Protein AF-0000000072902485 (afdb_homodimer)

Foldseek 3Di:
DPPPPPPPPPPPPPPPPPPVPVAAEPFDKWKKDFPDCVLVPKIKMKTWHWDDDDPPDDIFIKIKMKIPSDDQLPVVPQFHAKWKWKDDPPPDIDIDGWDFDPDDPGTITMDMDGHHDDFQAFMKIFIWTAHPVVRDTHDTGIIDTDHHYDHPDD/DPPPPPPPPPPPPPPPPPPVPVAAEPFDKWKKDFPDCVLVPKIKMKTWHWDDDDPPDDIAIKIKMKIPSDDQLPVVPQFHAKWKWKDDPPPDIDIDGWDFDPDDPGTITMDMDGHHDDFDAFMKIFIWTAHPVVRDTHDTGIIDTDHGYDHPDD

Sequence (308 aa):
MKKFILVIFLSIIVIAYPTETNASKMPCSLILEPVDKNFKNAKGVGLIYKVQLNPPSFARTNISILAVHLPNPSSFGNYDGYEGFSSIPNEISWRFKLYPTAEEDSPTWA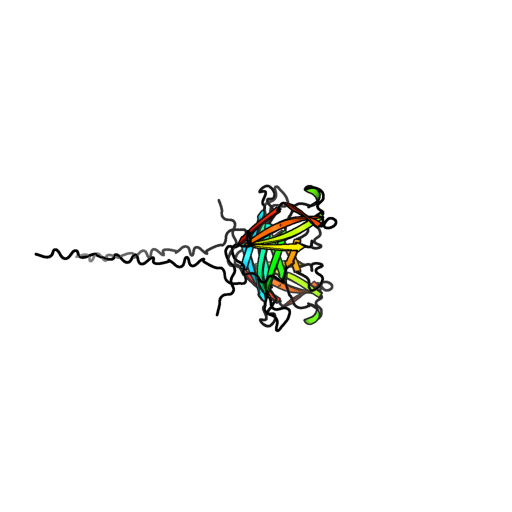GRFDLITAEMRNVNVEVRLSNSKTQKLGPAILRGNLKSCEEREEMKKFILVIFLSIIVIAYPTETNASKMPCSLILEPVDKNFKNAKGVGLIYKVQLNPPSFARTNISILAVHLPNPSSFGNYDGYEGFSSIPNEISWRFKLYPTAEEDSPTWAGRFDLITAEMRNVNVEVRLSNSKTQKLGPAILRGNLKSCEEREE

pLDDT: mean 88.51, std 17.85, range [39.88, 99.0]

Solvent-accessible surface area (backbone atoms only — not comparable to full-atom values): 17446 Å² total; per-residue (Å²): 133,85,80,77,80,81,79,79,80,79,78,79,77,77,75,74,68,74,73,69,69,83,59,40,50,53,65,36,74,46,68,21,41,40,71,48,75,84,44,70,55,27,38,32,36,37,39,37,34,72,34,70,86,54,81,92,52,77,65,20,32,28,42,34,41,37,37,34,59,62,76,64,39,53,83,79,50,90,25,75,34,42,24,40,38,35,31,30,82,97,73,53,72,50,76,35,63,34,34,68,34,84,51,85,88,60,42,42,33,32,31,58,48,62,75,40,80,73,80,49,48,48,29,38,39,31,36,19,34,18,15,81,87,78,64,46,75,50,65,64,49,26,37,32,75,40,68,35,43,38,76,70,81,127,133,83,80,78,78,81,79,79,80,81,76,78,76,75,76,74,67,74,73,69,69,83,57,42,50,55,63,36,72,47,67,22,41,39,70,49,76,86,44,70,55,25,38,32,37,37,38,36,34,72,34,70,87,56,81,90,51,77,65,19,33,28,42,35,41,36,36,35,60,63,77,65,39,53,82,79,46,89,25,74,34,42,24,40,38,36,31,31,81,98,75,50,72,48,72,36,63,35,35,70,33,83,52,86,88,62,41,40,33,31,30,57,50,60,75,41,78,72,80,50,47,47,29,37,40,30,36,20,34,17,15,81,87,78,65,45,74,51,64,66,50,26,37,32,75,40,68,34,42,37,78,68,80,128

Structure (mmCIF, N/CA/C/O backbone):
data_AF-0000000072902485-model_v1
#
loop_
_entity.id
_entity.type
_entity.pdbx_description
1 polymer 'Uncharacterized protein'
#
loop_
_atom_site.group_PDB
_atom_site.id
_atom_site.type_symbol
_atom_site.label_atom_id
_atom_site.label_alt_id
_atom_site.label_comp_id
_atom_site.label_asym_id
_atom_site.label_entity_id
_atom_site.label_seq_id
_atom_site.pdbx_PDB_ins_code
_atom_site.Cartn_x
_atom_site.Cartn_y
_atom_site.Cartn_z
_atom_site.occupancy
_atom_site.B_iso_or_equiv
_atom_site.auth_seq_id
_atom_site.auth_comp_id
_atom_site.auth_asym_id
_atom_site.auth_atom_id
_atom_site.pdbx_PDB_model_num
ATOM 1 N N . MET A 1 1 ? -81.438 -6.965 12.609 1 41.31 1 MET A N 1
ATOM 2 C CA . MET A 1 1 ? -80.25 -6.156 12.906 1 41.31 1 MET A CA 1
ATOM 3 C C . MET A 1 1 ? -78.938 -6.871 12.469 1 41.31 1 MET A C 1
ATOM 5 O O . MET A 1 1 ? -78.625 -7.938 12.992 1 41.31 1 MET A O 1
ATOM 9 N N . LYS A 1 2 ? -78.625 -6.828 11.125 1 47.09 2 LYS A N 1
ATOM 10 C CA . LYS A 1 2 ? -77.375 -7.398 10.539 1 47.09 2 LYS A CA 1
ATOM 11 C C . LYS A 1 2 ? -76.125 -6.773 11.148 1 47.09 2 LYS A C 1
ATOM 13 O O . LYS A 1 2 ? -76 -5.547 11.156 1 47.09 2 LYS A O 1
ATOM 18 N N . LYS A 1 3 ? -75.438 -7.383 12.125 1 50.28 3 LYS A N 1
ATOM 19 C CA . LYS A 1 3 ? -74.188 -6.973 12.688 1 50.28 3 LYS A CA 1
ATOM 20 C C . LYS A 1 3 ? -73.125 -6.871 11.594 1 50.28 3 LYS A C 1
ATOM 22 O O . LYS A 1 3 ? -72.812 -7.84 10.875 1 50.28 3 LYS A O 1
ATOM 27 N N . PHE A 1 4 ? -72.938 -5.711 10.961 1 54.22 4 PHE A N 1
ATOM 28 C CA . PHE A 1 4 ? -71.812 -5.48 10.039 1 54.22 4 PHE A CA 1
ATOM 29 C C . PHE A 1 4 ? -70.5 -5.676 10.727 1 54.22 4 PHE A C 1
ATOM 31 O O . PHE A 1 4 ? -70.188 -5.016 11.727 1 54.22 4 PHE A O 1
ATOM 38 N N . ILE A 1 5 ? -69.875 -6.84 10.648 1 57.94 5 ILE A N 1
ATOM 39 C CA . ILE A 1 5 ? -68.562 -7.074 11.133 1 57.94 5 ILE A CA 1
ATOM 40 C C . ILE A 1 5 ? -67.562 -6.277 10.297 1 57.94 5 ILE A C 1
ATOM 42 O O . ILE A 1 5 ? -67.438 -6.469 9.086 1 57.94 5 ILE A O 1
ATOM 46 N N . LEU A 1 6 ? -67.188 -5.055 10.734 1 56.75 6 LEU A N 1
ATOM 47 C CA . LEU A 1 6 ? -66.062 -4.25 10.156 1 56.75 6 LEU A CA 1
ATOM 48 C C . LEU A 1 6 ? -64.75 -4.957 10.289 1 56.75 6 LEU A C 1
ATOM 50 O O . LEU A 1 6 ? -64.25 -5.195 11.398 1 56.75 6 LEU A O 1
ATOM 54 N N . VAL A 1 7 ? -64.312 -5.691 9.297 1 53.28 7 VAL A N 1
ATOM 55 C CA . VAL A 1 7 ? -62.938 -6.289 9.242 1 53.28 7 VAL A CA 1
ATOM 56 C C . VAL A 1 7 ? -61.906 -5.211 8.938 1 53.28 7 VAL A C 1
ATOM 58 O O . VAL A 1 7 ? -61.938 -4.578 7.883 1 53.28 7 VAL A O 1
ATOM 61 N N . ILE A 1 8 ? -61.281 -4.617 9.93 1 53.62 8 ILE A N 1
ATOM 62 C CA . ILE A 1 8 ? -60.188 -3.676 9.789 1 53.62 8 ILE A CA 1
ATOM 63 C C . ILE A 1 8 ? -58.969 -4.395 9.219 1 53.62 8 ILE A C 1
ATOM 65 O O . ILE A 1 8 ? -58.438 -5.332 9.828 1 53.62 8 ILE A O 1
ATOM 69 N N . PHE A 1 9 ? -58.719 -4.375 7.922 1 53.44 9 PHE A N 1
ATOM 70 C CA . PHE A 1 9 ? -57.5 -4.832 7.27 1 53.44 9 PHE A CA 1
ATOM 71 C C . PHE A 1 9 ? -56.312 -3.961 7.664 1 53.44 9 PHE A C 1
ATOM 73 O O . PHE A 1 9 ? -56.25 -2.795 7.273 1 53.44 9 PHE A O 1
ATOM 80 N N . LEU A 1 10 ? -55.625 -4.227 8.781 1 52.41 10 LEU A N 1
ATOM 81 C CA . LEU A 1 10 ? -54.375 -3.566 9.156 1 52.41 10 LEU A CA 1
ATOM 82 C C . LEU A 1 10 ? -53.281 -3.844 8.133 1 52.41 10 LEU A C 1
ATOM 84 O O . LEU A 1 10 ? -52.812 -4.984 7.992 1 52.41 10 LEU A O 1
ATOM 88 N N . SER A 1 11 ? -53.125 -3.029 7.09 1 51.84 11 SER A N 1
ATOM 89 C CA . SER A 1 11 ? -51.969 -3.104 6.164 1 51.84 11 SER A CA 1
ATOM 90 C C . SER A 1 11 ? -50.656 -2.799 6.871 1 51.84 11 SER A C 1
ATOM 92 O O . SER A 1 11 ? -50.5 -1.711 7.422 1 51.84 11 SER A O 1
ATOM 94 N N . ILE A 1 12 ? -49.906 -3.748 7.363 1 49.56 12 ILE A N 1
ATOM 95 C CA . ILE A 1 12 ? -48.562 -3.604 7.914 1 49.56 12 ILE A CA 1
ATOM 96 C C . ILE A 1 12 ? -47.625 -3.018 6.855 1 49.56 12 ILE A C 1
ATOM 98 O O . ILE A 1 12 ? -47.375 -3.65 5.828 1 49.56 12 ILE A O 1
ATOM 102 N N . ILE A 1 13 ? -47.531 -1.678 6.668 1 50.41 13 ILE A N 1
ATOM 103 C CA . ILE A 1 13 ? -46.5 -1.068 5.844 1 50.41 13 ILE A CA 1
ATOM 104 C C . ILE A 1 13 ? -45.125 -1.44 6.383 1 50.41 13 ILE A C 1
ATOM 106 O O . ILE A 1 13 ? -44.75 -1.051 7.496 1 50.41 13 ILE A O 1
ATOM 110 N N . VAL A 1 14 ? -44.531 -2.537 5.977 1 49.94 14 VAL A N 1
ATOM 111 C CA . VAL A 1 14 ? -43.125 -2.822 6.254 1 49.94 14 VAL A CA 1
ATOM 112 C C . VAL A 1 14 ? -42.25 -1.726 5.652 1 49.94 14 VAL A C 1
ATOM 114 O O . VAL A 1 14 ? -42.219 -1.546 4.434 1 49.94 14 VAL A O 1
ATOM 117 N N . ILE A 1 15 ? -42.094 -0.605 6.309 1 42.81 15 ILE A N 1
ATOM 118 C CA . ILE A 1 15 ? -41.062 0.34 5.895 1 42.81 15 ILE A CA 1
ATOM 119 C C . ILE A 1 15 ? -39.688 -0.369 5.82 1 42.81 15 ILE A C 1
ATOM 121 O O . ILE A 1 15 ? -39.156 -0.778 6.848 1 42.81 15 ILE A O 1
ATOM 125 N N . ALA A 1 16 ? -39.438 -1.116 4.758 1 43.47 16 ALA A N 1
ATOM 126 C CA . ALA A 1 16 ? -38.062 -1.552 4.531 1 43.47 16 ALA A CA 1
ATOM 127 C C . ALA A 1 16 ? -37.094 -0.389 4.688 1 43.47 16 ALA A C 1
ATOM 129 O O . ALA A 1 16 ? -37.188 0.615 3.979 1 43.47 16 ALA A O 1
ATOM 130 N N . TYR A 1 17 ? -36.594 -0.047 5.867 1 39.88 17 TYR A N 1
ATOM 131 C CA . TYR A 1 17 ? -35.469 0.861 5.973 1 39.88 17 TYR A CA 1
ATOM 132 C C . TYR A 1 17 ? -34.344 0.445 5.027 1 39.88 17 TYR A C 1
ATOM 134 O O . TYR A 1 17 ? -33.938 -0.717 5.016 1 39.88 17 TYR A O 1
ATOM 142 N N . PRO A 1 18 ? -34.281 1.071 3.881 1 41.44 18 PRO A N 1
ATOM 143 C CA . PRO A 1 18 ? -33.031 0.727 3.182 1 41.44 18 PRO A CA 1
ATOM 144 C C . PRO A 1 18 ? -31.828 0.656 4.117 1 41.44 18 PRO A C 1
ATOM 146 O O . PRO A 1 18 ? -31.609 1.568 4.918 1 41.44 18 PRO A O 1
ATOM 149 N N . THR A 1 19 ? -31.594 -0.417 4.738 1 42 19 THR A N 1
ATOM 150 C CA . THR A 1 19 ? -30.266 -0.461 5.328 1 42 19 THR A CA 1
ATOM 151 C C . THR A 1 19 ? -29.234 0.176 4.391 1 42 19 THR A C 1
ATOM 153 O O . THR A 1 19 ? -28.938 -0.368 3.328 1 42 19 THR A O 1
ATOM 156 N N . GLU A 1 20 ? -29.344 1.419 4.121 1 42.84 20 GLU A N 1
ATOM 157 C CA . GLU A 1 20 ? -28.234 2.066 3.418 1 42.84 20 GLU A CA 1
ATOM 158 C C . GLU A 1 20 ? -26.891 1.461 3.82 1 42.84 20 GLU A C 1
ATOM 160 O O . GLU A 1 20 ? -26.484 1.565 4.977 1 42.84 20 GLU A O 1
ATOM 165 N N . THR A 1 21 ? -26.672 0.281 3.5 1 47.91 21 THR A N 1
ATOM 166 C CA . THR A 1 21 ? -25.312 -0.225 3.684 1 47.91 21 THR A CA 1
ATOM 167 C C . THR A 1 21 ? -24.297 0.841 3.32 1 47.91 21 THR A C 1
ATOM 169 O O . THR A 1 21 ? -24.406 1.488 2.275 1 47.91 21 THR A O 1
ATOM 172 N N . ASN A 1 22 ? -23.891 1.675 4.215 1 52.75 22 ASN A N 1
ATOM 173 C CA . ASN A 1 22 ? -22.875 2.701 4.07 1 52.75 22 ASN A CA 1
ATOM 174 C C . ASN A 1 22 ? -21.719 2.229 3.176 1 52.75 22 ASN A C 1
ATOM 176 O O . ASN A 1 22 ? -20.75 1.654 3.66 1 52.75 22 ASN A O 1
ATOM 180 N N . ALA A 1 23 ? -22 1.907 1.908 1 63.88 23 ALA A N 1
ATOM 181 C CA . ALA A 1 23 ? -21.016 1.531 0.903 1 63.88 23 ALA A CA 1
ATOM 182 C C . ALA A 1 23 ? -19.984 2.635 0.715 1 63.88 23 ALA A C 1
ATOM 184 O O . ALA A 1 23 ? -20.328 3.814 0.637 1 63.88 23 ALA A O 1
ATOM 185 N N . SER A 1 24 ? -18.641 2.246 0.895 1 75.44 24 SER A N 1
ATOM 186 C CA . SER A 1 24 ? -17.578 3.184 0.577 1 75.44 24 SER A CA 1
ATOM 187 C C . SER A 1 24 ? -17.391 3.328 -0.93 1 75.44 24 SER A C 1
ATOM 189 O O . SER A 1 24 ? -17.547 2.355 -1.674 1 75.44 24 SER A O 1
ATOM 191 N N . LYS A 1 25 ? -17.234 4.516 -1.433 1 87.69 25 LYS A N 1
ATOM 192 C CA . LYS A 1 25 ? -17.031 4.801 -2.85 1 87.69 25 LYS A CA 1
ATOM 193 C C . LYS A 1 25 ? -15.594 4.5 -3.266 1 87.69 25 LYS A C 1
ATOM 195 O O . LYS A 1 25 ? -14.648 4.809 -2.533 1 87.69 25 LYS A O 1
ATOM 200 N N . MET A 1 26 ? -15.445 3.979 -4.434 1 93.69 26 MET A N 1
ATOM 201 C CA . MET A 1 26 ? -14.125 3.709 -4.984 1 93.69 26 MET A CA 1
ATOM 202 C C . MET A 1 26 ? -13.383 5.008 -5.281 1 93.69 26 MET A C 1
ATOM 204 O O . MET A 1 26 ? -13.984 5.984 -5.727 1 93.69 26 MET A O 1
ATOM 208 N N . PRO A 1 27 ? -12.148 5.047 -5.137 1 97 27 PRO A N 1
ATOM 209 C CA . PRO A 1 27 ? -11.281 3.988 -4.598 1 97 27 PRO A CA 1
ATOM 210 C C . PRO A 1 27 ? -11.469 3.779 -3.098 1 97 27 PRO A C 1
ATOM 212 O O . PRO A 1 27 ? -11.875 4.703 -2.389 1 97 27 PRO A O 1
ATOM 215 N N . CYS A 1 28 ? -11.18 2.582 -2.654 1 97.75 28 CYS A N 1
ATOM 216 C CA . CYS A 1 28 ? -11.234 2.23 -1.24 1 97.75 28 CYS A CA 1
ATOM 217 C C . CYS A 1 28 ? -9.867 1.768 -0.741 1 97.75 28 CYS A C 1
ATOM 219 O O . CYS A 1 28 ? -9.078 1.209 -1.506 1 97.75 28 CYS A O 1
ATOM 221 N N . SER A 1 29 ? -9.617 2.041 0.466 1 97.94 29 SER A N 1
ATOM 222 C CA . SER A 1 29 ? -8.461 1.463 1.141 1 97.94 29 SER A CA 1
ATOM 223 C C . SER A 1 29 ? -8.867 0.769 2.436 1 97.94 29 SER A C 1
ATOM 225 O O . SER A 1 29 ? -9.906 1.08 3.014 1 97.94 29 SER A O 1
ATOM 227 N N . LEU A 1 30 ? -8.117 -0.182 2.826 1 97.75 30 LEU A N 1
ATOM 228 C CA . LEU A 1 30 ? -8.359 -0.876 4.086 1 97.75 30 LEU A CA 1
ATOM 229 C C . LEU A 1 30 ? -7.043 -1.292 4.738 1 97.75 30 LEU A C 1
ATOM 231 O O . LEU A 1 30 ? -6.105 -1.699 4.051 1 97.75 30 LEU A O 1
ATOM 235 N N . ILE A 1 31 ? -6.957 -1.142 6.023 1 98.56 31 ILE A N 1
ATOM 236 C CA . ILE A 1 31 ? -5.773 -1.537 6.781 1 98.56 31 ILE A CA 1
ATOM 237 C C . ILE A 1 31 ? -5.848 -3.025 7.117 1 98.56 31 ILE A C 1
ATOM 239 O O . ILE A 1 31 ? -6.91 -3.529 7.496 1 98.56 31 ILE A O 1
ATOM 243 N N . LEU A 1 32 ? -4.77 -3.719 6.941 1 98.88 32 LEU A N 1
ATOM 244 C CA . LEU A 1 32 ? -4.645 -5.129 7.293 1 98.88 32 LEU A CA 1
ATOM 245 C C . LEU A 1 32 ? -3.867 -5.301 8.594 1 98.88 32 LEU A C 1
ATOM 247 O O . LEU A 1 32 ? -2.748 -4.797 8.719 1 98.88 32 LEU A O 1
ATOM 251 N N . GLU A 1 33 ? -4.457 -6.047 9.5 1 98.69 33 GLU A N 1
ATOM 252 C CA . GLU A 1 33 ? -3.873 -6.246 10.82 1 98.69 33 GLU A CA 1
ATOM 253 C C . GLU A 1 33 ? -3.318 -7.66 10.969 1 98.69 33 GLU A C 1
ATOM 255 O O . GLU A 1 33 ? -3.824 -8.602 10.352 1 98.69 33 GLU A O 1
ATOM 260 N N . PRO A 1 34 ? -2.303 -7.793 11.812 1 98.81 34 PRO A N 1
ATOM 261 C CA . PRO A 1 34 ? -1.771 -9.141 12.016 1 98.81 34 PRO A CA 1
ATOM 262 C C . PRO A 1 34 ? -2.762 -10.062 12.727 1 98.81 34 PRO A C 1
ATOM 264 O O . PRO A 1 34 ? -3.498 -9.625 13.609 1 98.81 34 PRO A O 1
ATOM 267 N N . VAL A 1 35 ? -2.758 -11.305 12.289 1 98.38 35 VAL A N 1
ATOM 268 C CA . VAL A 1 35 ? -3.625 -12.305 12.906 1 98.38 35 VAL A CA 1
ATOM 269 C C . VAL A 1 35 ? -3.109 -12.648 14.305 1 98.38 35 VAL A C 1
ATOM 271 O O . VAL A 1 35 ? -3.889 -12.992 15.195 1 98.38 35 VAL A O 1
ATOM 274 N N . ASP A 1 36 ? -1.832 -12.625 14.445 1 97.62 36 ASP A N 1
ATOM 275 C CA . ASP A 1 36 ? -1.148 -12.828 15.719 1 97.62 36 ASP A CA 1
ATOM 276 C C . ASP A 1 36 ? -0.646 -11.5 16.281 1 97.62 36 ASP A C 1
ATOM 278 O O . ASP A 1 36 ? 0.221 -10.852 15.688 1 97.62 36 ASP A O 1
ATOM 282 N N . LYS A 1 37 ? -1.057 -11.156 17.406 1 94.69 37 LYS A N 1
ATOM 283 C CA . LYS A 1 37 ? -0.744 -9.875 18.016 1 94.69 37 LYS A CA 1
ATOM 284 C C . LYS A 1 37 ? 0.734 -9.789 18.391 1 94.69 37 LYS A C 1
ATOM 286 O O . LYS A 1 37 ? 1.251 -8.695 18.656 1 94.69 37 LYS A O 1
ATOM 291 N N . ASN A 1 38 ? 1.37 -10.93 18.406 1 95.31 38 ASN A N 1
ATOM 292 C CA . ASN A 1 38 ? 2.797 -10.93 18.703 1 95.31 38 ASN A CA 1
ATOM 293 C C . ASN A 1 38 ? 3.615 -10.344 17.562 1 95.31 38 ASN A C 1
ATOM 295 O O . ASN A 1 38 ? 4.789 -10.008 17.734 1 95.31 38 ASN A O 1
ATOM 299 N N . PHE A 1 39 ? 2.977 -10.273 16.406 1 96.44 39 PHE A N 1
ATOM 300 C CA . PHE A 1 39 ? 3.611 -9.594 15.289 1 96.44 39 PHE A CA 1
ATOM 301 C C . PHE A 1 39 ? 3.322 -8.094 15.328 1 96.44 39 PHE A C 1
ATOM 303 O O . PHE A 1 39 ? 2.631 -7.566 14.461 1 96.44 39 PHE A O 1
ATOM 310 N N . LYS A 1 40 ? 3.889 -7.383 16.219 1 94.31 40 LYS A N 1
ATOM 311 C CA . LYS A 1 40 ? 3.492 -6.039 16.641 1 94.31 40 LYS A CA 1
ATOM 312 C C . LYS A 1 40 ? 3.707 -5.031 15.508 1 94.31 40 LYS A C 1
ATOM 314 O O . LYS A 1 40 ? 2.924 -4.094 15.352 1 94.31 40 LYS A O 1
ATOM 319 N N . ASN A 1 41 ? 4.781 -5.27 14.727 1 97.06 41 ASN A N 1
ATOM 320 C CA . ASN A 1 41 ? 5.129 -4.27 13.719 1 97.06 41 ASN A CA 1
ATOM 321 C C . ASN A 1 41 ? 4.512 -4.602 12.367 1 97.06 41 ASN A C 1
ATOM 323 O O . ASN A 1 41 ? 4.512 -3.766 11.461 1 97.06 41 ASN A O 1
ATOM 327 N N . ALA A 1 42 ? 3.986 -5.809 12.258 1 98.56 42 ALA A N 1
ATOM 328 C CA . ALA A 1 42 ? 3.441 -6.23 10.969 1 98.56 42 ALA A CA 1
ATOM 329 C C . ALA A 1 42 ? 2.143 -5.496 10.656 1 98.56 42 ALA A C 1
ATOM 331 O O . ALA A 1 42 ? 1.235 -5.441 11.492 1 98.56 42 ALA A O 1
ATOM 332 N N . LYS A 1 43 ? 2.043 -4.93 9.531 1 98.81 43 LYS A N 1
ATOM 333 C CA . LYS A 1 43 ? 0.84 -4.242 9.078 1 98.81 43 LYS A CA 1
ATOM 334 C C . LYS A 1 43 ? 0.733 -4.27 7.555 1 98.81 43 LYS A C 1
ATOM 336 O O . LYS A 1 43 ? 1.721 -4.523 6.859 1 98.81 43 LYS A O 1
ATOM 341 N N . GLY A 1 44 ? -0.418 -4.074 7.055 1 98.94 44 GLY A N 1
ATOM 342 C CA . GLY A 1 44 ? -0.619 -3.93 5.621 1 98.94 44 GLY A CA 1
ATOM 343 C C . GLY A 1 44 ? -1.754 -2.986 5.27 1 98.94 44 GLY A C 1
ATOM 344 O O . GLY A 1 44 ? -2.418 -2.447 6.16 1 98.94 44 GLY A O 1
ATOM 345 N N . VAL A 1 45 ? -1.864 -2.74 4.031 1 98.94 45 VAL A N 1
ATOM 346 C CA . VAL A 1 45 ? -2.951 -1.923 3.502 1 98.94 45 VAL A CA 1
ATOM 347 C C . VAL A 1 45 ? -3.346 -2.424 2.113 1 98.94 45 VAL A C 1
ATOM 349 O O . VAL A 1 45 ? -2.5 -2.906 1.357 1 98.94 45 VAL A O 1
ATOM 352 N N . GLY A 1 46 ? -4.57 -2.381 1.879 1 98.75 46 GLY A N 1
ATOM 353 C CA . GLY A 1 46 ? -5.109 -2.701 0.567 1 98.75 46 GLY A CA 1
ATOM 354 C C . GLY A 1 46 ? -5.699 -1.498 -0.145 1 98.75 46 GLY A C 1
ATOM 355 O O . GLY A 1 46 ? -6.223 -0.585 0.497 1 98.75 46 GLY A O 1
ATOM 356 N N . LEU A 1 47 ? -5.648 -1.5 -1.438 1 98.81 47 LEU A N 1
ATOM 357 C CA . LEU A 1 47 ? -6.258 -0.518 -2.33 1 98.81 47 LEU A CA 1
ATOM 358 C C . LEU A 1 47 ? -7.172 -1.195 -3.342 1 98.81 47 LEU A C 1
ATOM 360 O O . LEU A 1 47 ? -6.785 -2.178 -3.979 1 98.81 47 LEU A O 1
ATOM 364 N N . ILE A 1 48 ? -8.367 -0.723 -3.418 1 98.44 48 ILE A N 1
ATOM 365 C CA . ILE A 1 48 ? -9.344 -1.297 -4.336 1 98.44 48 ILE A CA 1
ATOM 366 C C . ILE A 1 48 ? -9.969 -0.192 -5.188 1 98.44 48 ILE A C 1
ATOM 368 O O . ILE A 1 48 ? -10.492 0.788 -4.656 1 98.44 48 ILE A O 1
ATOM 372 N N . TYR A 1 49 ? -9.914 -0.386 -6.496 1 97.56 49 TYR A N 1
ATOM 373 C CA . TYR A 1 49 ? -10.531 0.595 -7.387 1 97.56 49 TYR A CA 1
ATOM 374 C C . TYR A 1 49 ? -10.664 0.041 -8.797 1 97.56 49 TYR A C 1
ATOM 376 O O . TYR A 1 49 ? -10.148 -1.036 -9.102 1 97.56 49 TYR A O 1
ATOM 384 N N . LYS A 1 50 ? -11.359 0.784 -9.633 1 96.38 50 LYS A N 1
ATOM 385 C CA . LYS A 1 50 ? -11.57 0.357 -11.008 1 96.38 50 LYS A CA 1
ATOM 386 C C . LYS A 1 50 ? -10.398 0.759 -11.898 1 96.38 50 LYS A C 1
ATOM 388 O O . LYS A 1 50 ? -9.867 1.862 -11.773 1 96.38 50 LYS A O 1
ATOM 393 N N . VAL A 1 51 ? -10.055 -0.133 -12.82 1 96.5 51 VAL A N 1
ATOM 394 C CA . VAL A 1 51 ? -9 0.149 -13.789 1 96.5 51 VAL A CA 1
ATOM 395 C C . VAL A 1 51 ? -9.477 -0.23 -15.195 1 96.5 51 VAL A C 1
ATOM 397 O O . VAL A 1 51 ? -10.148 -1.246 -15.375 1 96.5 51 VAL A O 1
ATOM 400 N N . GLN A 1 52 ? -9.18 0.635 -16.125 1 94.69 52 GLN A N 1
ATOM 401 C CA . GLN A 1 52 ? -9.422 0.356 -17.531 1 94.69 52 GLN A CA 1
ATOM 402 C C . GLN A 1 52 ? -8.109 0.098 -18.266 1 94.69 52 GLN A C 1
ATOM 404 O O . GLN A 1 52 ? -7.445 1.037 -18.719 1 94.69 52 GLN A O 1
ATOM 409 N N . LEU A 1 53 ? -7.812 -1.155 -18.547 1 89.38 53 LEU A N 1
ATOM 410 C CA . LEU A 1 53 ? -6.5 -1.481 -19.109 1 89.38 53 LEU A CA 1
ATOM 411 C C . LEU A 1 53 ? -6.609 -1.859 -20.578 1 89.38 53 LEU A C 1
ATOM 413 O O . LEU A 1 53 ? -5.645 -1.704 -21.328 1 89.38 53 LEU A O 1
ATOM 417 N N . ASN A 1 54 ? -7.797 -2.373 -20.953 1 86.69 54 ASN A N 1
ATOM 418 C CA . ASN A 1 54 ? -7.969 -2.824 -22.328 1 86.69 54 ASN A CA 1
ATOM 419 C C . ASN A 1 54 ? -9.219 -2.227 -22.969 1 86.69 54 ASN A C 1
ATOM 421 O O . ASN A 1 54 ? -10.172 -2.945 -23.266 1 86.69 54 ASN A O 1
ATOM 425 N N . PRO A 1 55 ? -9.148 -1.021 -23.375 1 83.56 55 PRO A N 1
ATOM 426 C CA . PRO A 1 55 ? -10.312 -0.487 -24.078 1 83.56 55 PRO A CA 1
ATOM 427 C C . PRO A 1 55 ? -10.5 -1.109 -25.469 1 83.56 55 PRO A C 1
ATOM 429 O O . PRO A 1 55 ? -9.516 -1.429 -26.141 1 83.56 55 PRO A O 1
ATOM 432 N N . PRO A 1 56 ? -11.844 -1.248 -25.797 1 87.06 56 PRO A N 1
ATOM 433 C CA . PRO A 1 56 ? -13.078 -0.728 -25.203 1 87.06 56 PRO A CA 1
ATOM 434 C C . PRO A 1 56 ? -13.695 -1.685 -24.188 1 87.06 56 PRO A C 1
ATOM 436 O O . PRO A 1 56 ? -14.883 -1.577 -23.875 1 87.06 56 PRO A O 1
ATOM 439 N N . SER A 1 57 ? -12.836 -2.625 -23.734 1 85.12 57 SER A N 1
ATOM 440 C CA . SER A 1 57 ? -13.359 -3.561 -22.734 1 85.12 57 SER A CA 1
ATOM 441 C C . SER A 1 57 ? -13.75 -2.842 -21.453 1 85.12 57 SER A C 1
ATOM 443 O O . SER A 1 57 ? -13.312 -1.715 -21.203 1 85.12 57 SER A O 1
ATOM 445 N N . PHE A 1 58 ? -14.578 -3.461 -20.719 1 90.19 58 PHE A N 1
ATOM 446 C CA . PHE A 1 58 ? -15.086 -2.873 -19.484 1 90.19 58 PHE A CA 1
ATOM 447 C C . PHE A 1 58 ? -13.984 -2.754 -18.453 1 90.19 58 PHE A C 1
ATOM 449 O O . PHE A 1 58 ? -13.047 -3.559 -18.438 1 90.19 58 PHE A O 1
ATOM 456 N N . ALA A 1 59 ? -14.148 -1.719 -17.672 1 93.44 59 ALA A N 1
ATOM 457 C CA . ALA A 1 59 ? -13.242 -1.556 -16.547 1 93.44 59 ALA A CA 1
ATOM 458 C C . ALA A 1 59 ? -13.359 -2.732 -15.578 1 93.44 59 ALA A C 1
ATOM 460 O O . ALA A 1 59 ? -14.445 -3.293 -15.398 1 93.44 59 ALA A O 1
ATOM 461 N N . ARG A 1 60 ? -12.25 -3.102 -15.016 1 96.06 60 ARG A N 1
ATOM 462 C CA . ARG A 1 60 ? -12.195 -4.137 -13.992 1 96.06 60 ARG A CA 1
ATOM 463 C C . ARG A 1 60 ? -11.75 -3.557 -12.648 1 96.06 60 ARG A C 1
ATOM 465 O O . ARG A 1 60 ? -11.414 -2.375 -12.562 1 96.06 60 ARG A O 1
ATOM 472 N N . THR A 1 61 ? -11.859 -4.387 -11.672 1 96.75 61 THR A N 1
ATOM 473 C CA . THR A 1 61 ? -11.469 -3.922 -10.344 1 96.75 61 THR A CA 1
ATOM 474 C C . THR A 1 61 ? -10.055 -4.395 -10.008 1 96.75 61 THR A C 1
ATOM 476 O O . THR A 1 61 ? -9.719 -5.559 -10.227 1 96.75 61 THR A O 1
ATOM 479 N N . ASN A 1 62 ? -9.297 -3.469 -9.633 1 97.69 62 ASN A N 1
ATOM 480 C CA . ASN A 1 62 ? -7.949 -3.705 -9.133 1 97.69 62 ASN A CA 1
ATOM 481 C C . ASN A 1 62 ? -7.941 -3.871 -7.613 1 97.69 62 ASN A C 1
ATOM 483 O O . ASN A 1 62 ? -8.625 -3.139 -6.898 1 97.69 62 ASN A O 1
ATOM 487 N N . ILE A 1 63 ? -7.199 -4.852 -7.133 1 98.69 63 ILE A N 1
ATOM 488 C CA . ILE A 1 63 ? -6.824 -4.906 -5.727 1 98.69 63 ILE A CA 1
ATOM 489 C C . ILE A 1 63 ? -5.301 -4.926 -5.602 1 98.69 63 ILE A C 1
ATOM 491 O O . ILE A 1 63 ? -4.629 -5.719 -6.266 1 98.69 63 ILE A O 1
ATOM 495 N N . SER A 1 64 ? -4.746 -4.062 -4.879 1 98.88 64 SER A N 1
ATOM 496 C CA . SER A 1 64 ? -3.322 -4.004 -4.574 1 98.88 64 SER A CA 1
ATOM 497 C C . SER A 1 64 ? -3.076 -4.074 -3.068 1 98.88 64 SER A C 1
ATOM 499 O O . SER A 1 64 ? -3.848 -3.518 -2.283 1 98.88 64 SER A O 1
ATOM 501 N N . ILE A 1 65 ? -2.045 -4.738 -2.645 1 98.94 65 ILE A N 1
ATOM 502 C CA . ILE A 1 65 ? -1.726 -4.898 -1.23 1 98.94 65 ILE A CA 1
ATOM 503 C C . ILE A 1 65 ? -0.27 -4.508 -0.983 1 98.94 65 ILE A C 1
ATOM 505 O O . ILE A 1 65 ? 0.617 -4.871 -1.758 1 98.94 65 ILE A O 1
ATOM 509 N N . LEU A 1 66 ? -0.027 -3.771 0.027 1 98.94 66 LEU A N 1
ATOM 510 C CA . LEU A 1 66 ? 1.279 -3.516 0.624 1 98.94 66 LEU A CA 1
ATOM 511 C C . LEU A 1 66 ? 1.342 -4.055 2.049 1 98.94 66 LEU A C 1
ATOM 513 O O . LEU A 1 66 ? 0.395 -3.893 2.82 1 98.94 66 LEU A O 1
ATOM 517 N N . ALA A 1 67 ? 2.389 -4.746 2.369 1 98.94 67 ALA A N 1
ATOM 518 C CA . ALA A 1 67 ? 2.592 -5.273 3.715 1 98.94 67 ALA A CA 1
ATOM 519 C C . ALA A 1 67 ? 4.031 -5.062 4.176 1 98.94 67 ALA A C 1
ATOM 521 O O . ALA A 1 67 ? 4.973 -5.234 3.396 1 98.94 67 ALA A O 1
ATOM 522 N N . VAL A 1 68 ? 4.191 -4.699 5.449 1 98.75 68 VAL A N 1
ATOM 523 C CA . VAL A 1 68 ? 5.523 -4.359 5.938 1 98.75 68 VAL A CA 1
ATOM 524 C C . VAL A 1 68 ? 5.77 -5.035 7.285 1 98.75 68 VAL A C 1
ATOM 526 O O . VAL A 1 68 ? 4.824 -5.359 8.008 1 98.75 68 VAL A O 1
ATOM 529 N N . HIS A 1 69 ? 7.098 -5.297 7.531 1 98.38 69 HIS A N 1
ATOM 530 C CA . HIS A 1 69 ? 7.613 -5.855 8.773 1 98.38 69 HIS A CA 1
ATOM 531 C C . HIS A 1 69 ? 6.988 -7.215 9.07 1 98.38 69 HIS A C 1
ATOM 533 O O . HIS A 1 69 ? 6.664 -7.516 10.219 1 98.38 69 HIS A O 1
ATOM 539 N N . LEU A 1 70 ? 6.789 -7.941 8.008 1 98.62 70 LEU A N 1
ATOM 540 C CA . LEU A 1 70 ? 6.316 -9.312 8.148 1 98.62 70 LEU A CA 1
ATOM 541 C C . LEU A 1 70 ? 7.434 -10.234 8.633 1 98.62 70 LEU A C 1
ATOM 543 O O . LEU A 1 70 ? 8.602 -10.008 8.32 1 98.62 70 LEU A O 1
ATOM 547 N N . PRO A 1 71 ? 7.02 -11.242 9.383 1 97.56 71 PRO A N 1
ATOM 548 C CA . PRO A 1 71 ? 8.055 -12.227 9.719 1 97.56 71 PRO A CA 1
ATOM 549 C C . PRO A 1 71 ? 8.609 -12.945 8.492 1 97.56 71 PRO A C 1
ATOM 551 O O . PRO A 1 71 ? 7.957 -12.984 7.449 1 97.56 71 PRO A O 1
ATOM 554 N N . ASN A 1 72 ? 9.82 -13.445 8.664 1 97.31 72 ASN A N 1
ATOM 555 C CA . ASN A 1 72 ? 10.391 -14.25 7.586 1 97.31 72 ASN A CA 1
ATOM 556 C C . ASN A 1 72 ? 9.531 -15.477 7.285 1 97.31 72 ASN A C 1
ATOM 558 O O . ASN A 1 72 ? 9.234 -16.266 8.18 1 97.31 72 ASN A O 1
ATOM 562 N N . PRO A 1 73 ? 9.156 -15.656 6.039 1 98.38 73 PRO A N 1
ATOM 563 C CA . PRO A 1 73 ? 8.266 -16.781 5.715 1 98.38 73 PRO A CA 1
ATOM 564 C C . PRO A 1 73 ? 8.82 -18.125 6.18 1 98.38 73 PRO A C 1
ATOM 566 O O . PRO A 1 73 ? 8.055 -18.984 6.617 1 98.38 73 PRO A O 1
ATOM 569 N N . SER A 1 74 ? 10.117 -18.234 6.113 1 97.75 74 SER A N 1
ATOM 570 C CA . SER A 1 74 ? 10.719 -19.531 6.422 1 97.75 74 SER A CA 1
ATOM 571 C C . SER A 1 74 ? 10.562 -19.875 7.902 1 97.75 74 SER A C 1
ATOM 573 O O . SER A 1 74 ? 10.758 -21.016 8.305 1 97.75 74 SER A O 1
ATOM 575 N N . SER A 1 75 ? 10.25 -18.922 8.75 1 97.19 75 SER A N 1
ATOM 576 C CA . SER A 1 75 ? 10.062 -19.172 10.172 1 97.19 75 SER A CA 1
ATOM 577 C C . SER A 1 75 ? 8.781 -19.953 10.438 1 97.19 75 SER A C 1
ATOM 579 O O . SER A 1 75 ? 8.57 -20.469 11.539 1 97.19 75 SER A O 1
ATOM 581 N N . PHE A 1 76 ? 7.945 -20.234 9.422 1 97.81 76 PHE A N 1
ATOM 582 C CA . PHE A 1 76 ? 6.672 -20.938 9.586 1 97.81 76 PHE A CA 1
ATOM 583 C C . PHE A 1 76 ? 6.703 -22.281 8.883 1 97.81 76 PHE A C 1
ATOM 585 O O . PHE A 1 76 ? 5.668 -22.938 8.734 1 97.81 76 PHE A O 1
ATOM 592 N N . GLY A 1 77 ? 7.84 -22.656 8.406 1 97.69 77 GLY A N 1
ATOM 593 C CA . GLY A 1 77 ? 7.957 -23.922 7.68 1 97.69 77 GLY A CA 1
ATOM 594 C C . GLY A 1 77 ? 8.461 -23.734 6.262 1 97.69 77 GLY A C 1
ATOM 595 O O . GLY A 1 77 ? 9.352 -22.922 6.012 1 97.69 77 GLY A O 1
ATOM 596 N N . ASN A 1 78 ? 7.93 -24.578 5.348 1 97.94 78 ASN A N 1
ATOM 597 C CA . ASN A 1 78 ? 8.406 -24.609 3.969 1 97.94 78 ASN A CA 1
ATOM 598 C C . ASN A 1 78 ? 7.738 -23.516 3.127 1 97.94 78 ASN A C 1
ATOM 600 O O . ASN A 1 78 ? 7.125 -23.812 2.1 1 97.94 78 ASN A O 1
ATOM 604 N N . TYR A 1 79 ? 7.82 -22.328 3.613 1 98.75 79 TYR A N 1
ATOM 605 C CA . TYR A 1 79 ? 7.336 -21.172 2.873 1 98.75 79 TYR A CA 1
ATOM 606 C C . TYR A 1 79 ? 8.484 -20.234 2.521 1 98.75 79 TYR A C 1
ATOM 608 O O . TYR A 1 79 ? 9.453 -20.109 3.279 1 98.75 79 TYR A O 1
ATOM 616 N N . ASP A 1 80 ? 8.391 -19.547 1.39 1 98.56 80 ASP A N 1
ATOM 617 C CA . ASP A 1 80 ? 9.469 -18.641 0.978 1 98.56 80 ASP A CA 1
ATOM 618 C C . ASP A 1 80 ? 8.922 -17.281 0.555 1 98.56 80 ASP A C 1
ATOM 620 O O . ASP A 1 80 ? 9.68 -16.422 0.113 1 98.56 80 ASP A O 1
ATOM 624 N N . GLY A 1 81 ? 7.578 -17.172 0.688 1 98.56 81 GLY A N 1
ATOM 625 C CA . GLY A 1 81 ? 7.023 -15.898 0.28 1 98.56 81 GLY A CA 1
ATOM 626 C C . GLY A 1 81 ? 5.621 -15.656 0.809 1 98.56 81 GLY A C 1
ATOM 627 O O . GLY A 1 81 ? 5.145 -16.391 1.675 1 98.56 81 GLY A O 1
ATOM 628 N N . TYR A 1 82 ? 5.082 -14.594 0.326 1 98.88 82 TYR A N 1
ATOM 629 C CA . TYR A 1 82 ? 3.729 -14.188 0.681 1 98.88 82 TYR A CA 1
ATOM 630 C C . TYR A 1 82 ? 2.875 -13.992 -0.565 1 98.88 82 TYR A C 1
ATOM 632 O O . TYR A 1 82 ? 3.389 -13.641 -1.63 1 98.88 82 TYR A O 1
ATOM 640 N N . GLU A 1 83 ? 1.618 -14.195 -0.427 1 98.88 83 GLU A N 1
ATOM 641 C CA . GLU A 1 83 ? 0.626 -13.906 -1.458 1 98.88 83 GLU A CA 1
ATOM 642 C C . GLU A 1 83 ? -0.566 -13.148 -0.883 1 98.88 83 GLU A C 1
ATOM 644 O O . GLU A 1 83 ? -0.889 -13.289 0.298 1 98.88 83 GLU A O 1
ATOM 649 N N . GLY A 1 84 ? -1.12 -12.289 -1.729 1 98.94 84 GLY A N 1
ATOM 650 C CA . GLY A 1 84 ? -2.438 -11.758 -1.418 1 98.94 84 GLY A CA 1
ATOM 651 C C . GLY A 1 84 ? -3.557 -12.75 -1.682 1 98.94 84 GLY A C 1
ATOM 652 O O . GLY A 1 84 ? -3.521 -13.484 -2.67 1 98.94 84 GLY A O 1
ATOM 653 N N . PHE A 1 85 ? -4.434 -12.758 -0.843 1 98.81 85 PHE A N 1
ATOM 654 C CA . PHE A 1 85 ? -5.625 -13.594 -0.961 1 98.81 85 PHE A CA 1
ATOM 655 C C . PHE A 1 85 ? -6.883 -12.789 -0.65 1 98.81 85 PHE A C 1
ATOM 657 O O . PHE A 1 85 ? -7.07 -12.336 0.481 1 98.81 85 PHE A O 1
ATOM 664 N N . SER A 1 86 ? -7.633 -12.562 -1.63 1 98.56 86 SER A N 1
ATOM 665 C CA . SER A 1 86 ? -8.898 -11.859 -1.452 1 98.56 86 SER A CA 1
ATOM 666 C C . SER A 1 86 ? -10.086 -12.758 -1.78 1 98.56 86 SER A C 1
ATOM 668 O O . SER A 1 86 ? -10.016 -13.57 -2.703 1 98.56 86 SER A O 1
ATOM 670 N N . SER A 1 87 ? -11.18 -12.484 -1.006 1 98.44 87 SER A N 1
ATOM 671 C CA . SER A 1 87 ? -12.305 -13.375 -1.271 1 98.44 87 SER A CA 1
ATOM 672 C C . SER A 1 87 ? -13.625 -12.719 -0.906 1 98.44 87 SER A C 1
ATOM 674 O O . SER A 1 87 ? -13.68 -11.859 -0.023 1 98.44 87 SER A O 1
ATOM 676 N N . ILE A 1 88 ? -14.562 -13.008 -1.607 1 97.19 88 ILE A N 1
ATOM 677 C CA . ILE A 1 88 ? -15.961 -12.852 -1.231 1 97.19 88 ILE A CA 1
ATOM 678 C C . ILE A 1 88 ? -16.516 -14.18 -0.723 1 97.19 88 ILE A C 1
ATOM 680 O O . ILE A 1 88 ? -16.609 -15.148 -1.479 1 97.19 88 ILE A O 1
ATOM 684 N N . PRO A 1 89 ? -16.875 -14.195 0.541 1 96 89 PRO A N 1
ATOM 685 C CA . PRO A 1 89 ? -17.219 -15.477 1.154 1 96 89 PRO A CA 1
ATOM 686 C C . PRO A 1 89 ? -18.266 -16.25 0.364 1 96 89 PRO A C 1
ATOM 688 O O . PRO A 1 89 ? -1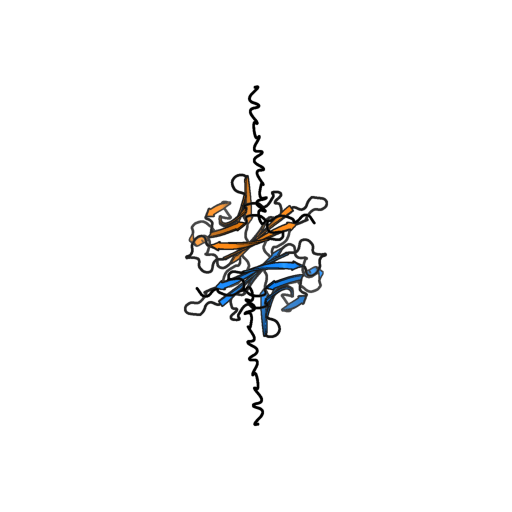9.297 -15.68 -0.034 1 96 89 PRO A O 1
ATOM 691 N N . ASN A 1 90 ? -18 -17.516 0.199 1 94.62 90 ASN A N 1
ATOM 692 C CA . ASN A 1 90 ? -18.906 -18.469 -0.44 1 94.62 90 ASN A CA 1
ATOM 693 C C . ASN A 1 90 ? -19.172 -18.094 -1.898 1 94.62 90 ASN A C 1
ATOM 695 O O . ASN A 1 90 ? -20.156 -18.531 -2.482 1 94.62 90 ASN A O 1
ATOM 699 N N . GLU A 1 91 ? -18.391 -17.312 -2.523 1 95.88 91 GLU A N 1
ATOM 700 C CA . GLU A 1 91 ? -18.625 -16.891 -3.904 1 95.88 91 GLU A CA 1
ATOM 701 C C . GLU A 1 91 ? -17.359 -17.062 -4.75 1 95.88 91 GLU A C 1
ATOM 703 O O . GLU A 1 91 ? -17.359 -17.844 -5.703 1 95.88 91 GLU A O 1
ATOM 708 N N . ILE A 1 92 ? -16.281 -16.406 -4.445 1 97.62 92 ILE A N 1
ATOM 709 C CA . ILE A 1 92 ? -15.094 -16.406 -5.301 1 97.62 92 ILE A CA 1
ATOM 710 C C . ILE A 1 92 ? -13.875 -15.953 -4.504 1 97.62 92 ILE A C 1
ATOM 712 O O . ILE A 1 92 ? -14.016 -15.258 -3.492 1 97.62 92 ILE A O 1
ATOM 716 N N . SER A 1 93 ? -12.656 -16.344 -4.832 1 98.06 93 SER A N 1
ATOM 717 C CA . SER A 1 93 ? -11.398 -15.883 -4.246 1 98.06 93 SER A CA 1
ATOM 718 C C . SER A 1 93 ? -10.352 -15.617 -5.32 1 98.06 93 SER A C 1
ATOM 720 O O . SER A 1 93 ? -10.422 -16.172 -6.418 1 98.06 93 SER A O 1
ATOM 722 N N . TRP A 1 94 ? -9.406 -14.781 -5.094 1 98.25 94 TRP A N 1
ATOM 723 C CA . TRP A 1 94 ? -8.273 -14.453 -5.949 1 98.25 94 TRP A CA 1
ATOM 724 C C . TRP A 1 94 ? -6.957 -14.57 -5.18 1 98.25 94 TRP A C 1
ATOM 726 O O . TRP A 1 94 ? -6.883 -14.203 -4.004 1 98.25 94 TRP A O 1
ATOM 736 N N . ARG A 1 95 ? -6.023 -15.039 -5.801 1 98 95 ARG A N 1
ATOM 737 C CA . ARG A 1 95 ? -4.676 -15.18 -5.262 1 98 95 ARG A CA 1
ATOM 738 C C . ARG A 1 95 ? -3.648 -14.516 -6.172 1 98 95 ARG A C 1
ATOM 740 O O . ARG A 1 95 ? -3.746 -14.609 -7.398 1 98 95 ARG A O 1
ATOM 747 N N . PHE A 1 96 ? -2.709 -13.844 -5.629 1 98.12 96 PHE A N 1
ATOM 748 C CA . PHE A 1 96 ? -1.674 -13.195 -6.426 1 98.12 96 PHE A CA 1
ATOM 749 C C . PHE A 1 96 ? -0.398 -13.016 -5.613 1 98.12 96 PHE A C 1
ATOM 751 O O . PHE A 1 96 ? -0.452 -12.859 -4.391 1 98.12 96 PHE A O 1
ATOM 758 N N . LYS A 1 97 ? 0.683 -12.977 -6.25 1 98.25 97 LYS A N 1
ATOM 759 C CA . LYS A 1 97 ?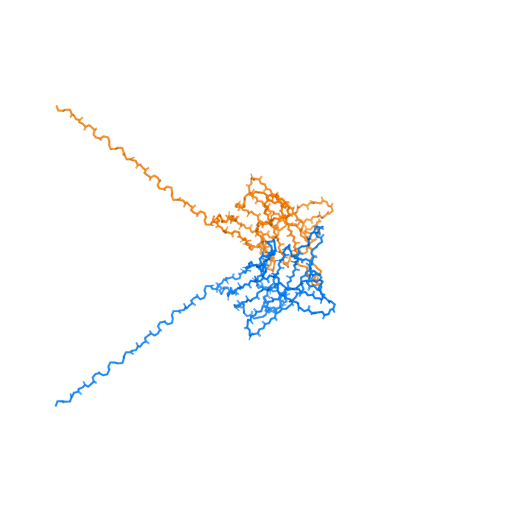 1.984 -12.914 -5.594 1 98.25 97 LYS A CA 1
ATOM 760 C C . LYS A 1 97 ? 2.252 -11.516 -5.035 1 98.25 97 LYS A C 1
ATOM 762 O O . LYS A 1 97 ? 1.929 -10.516 -5.676 1 98.25 97 LYS A O 1
ATOM 767 N N . LEU A 1 98 ? 2.781 -11.508 -3.867 1 98.88 98 LEU A N 1
ATOM 768 C CA . LEU A 1 98 ? 3.453 -10.305 -3.387 1 98.88 98 LEU A CA 1
ATOM 769 C C . LEU A 1 98 ? 4.965 -10.414 -3.568 1 98.88 98 LEU A C 1
ATOM 771 O O . LEU A 1 98 ? 5.551 -11.461 -3.279 1 98.88 98 LEU A O 1
ATOM 775 N N . TYR A 1 99 ? 5.539 -9.383 -4.02 1 98.56 99 TYR A N 1
ATOM 776 C CA . TYR A 1 99 ? 6.973 -9.359 -4.281 1 98.56 99 TYR A CA 1
ATOM 777 C C . TYR A 1 99 ? 7.711 -8.555 -3.221 1 98.56 99 TYR A C 1
ATOM 779 O O . TYR A 1 99 ? 7.266 -7.469 -2.838 1 98.56 99 TYR A O 1
ATOM 787 N N . PRO A 1 100 ? 8.82 -9.094 -2.73 1 98.19 100 PRO A N 1
ATOM 788 C CA . PRO A 1 100 ? 9.641 -8.312 -1.802 1 98.19 100 PRO A CA 1
ATOM 789 C C . PRO A 1 100 ? 10.438 -7.211 -2.5 1 98.19 100 PRO A C 1
ATOM 791 O O . PRO A 1 100 ? 11 -7.438 -3.572 1 98.19 100 PRO A O 1
ATOM 794 N N . THR A 1 101 ? 10.406 -6.066 -1.918 1 97.62 101 THR A N 1
ATOM 795 C CA . THR A 1 101 ? 11.242 -4.992 -2.441 1 97.62 101 THR A CA 1
ATOM 796 C C . THR A 1 101 ? 12.703 -5.207 -2.062 1 97.62 101 THR A C 1
ATOM 798 O O . THR A 1 101 ? 13.008 -6.043 -1.208 1 97.62 101 THR A O 1
ATOM 801 N N . ALA A 1 102 ? 13.594 -4.41 -2.641 1 95 102 ALA A N 1
ATOM 802 C CA . ALA A 1 102 ? 15.031 -4.617 -2.482 1 95 102 ALA A CA 1
ATOM 803 C C . ALA A 1 102 ? 15.578 -3.799 -1.316 1 95 102 ALA A C 1
ATOM 805 O O . ALA A 1 102 ? 16.781 -3.537 -1.245 1 95 102 ALA A O 1
ATOM 806 N N . GLU A 1 103 ? 14.75 -3.395 -0.418 1 93 103 GLU A N 1
ATOM 807 C CA . GLU A 1 103 ? 15.242 -2.68 0.757 1 93 103 GLU A CA 1
ATOM 808 C C . GLU A 1 103 ? 16.281 -3.506 1.513 1 93 103 GLU A C 1
ATOM 810 O O . GLU A 1 103 ? 16.203 -4.734 1.537 1 93 103 GLU A O 1
ATOM 815 N N . GLU A 1 104 ? 17.219 -2.879 2.131 1 85.06 104 GLU A N 1
ATOM 816 C CA . GLU A 1 104 ? 18.359 -3.543 2.756 1 85.06 104 GLU A CA 1
ATOM 817 C C . GLU A 1 104 ? 17.938 -4.281 4.023 1 85.06 104 GLU A C 1
ATOM 819 O O . GLU A 1 104 ? 18.359 -5.422 4.246 1 85.06 104 GLU A O 1
ATOM 824 N N . ASP A 1 105 ? 17.234 -3.801 4.93 1 85.38 105 ASP A N 1
ATOM 825 C CA . ASP A 1 105 ? 16.938 -4.391 6.227 1 85.38 105 ASP A CA 1
ATOM 826 C C . ASP A 1 105 ? 15.828 -5.441 6.102 1 85.38 105 ASP A C 1
ATOM 828 O O . ASP A 1 105 ? 16.047 -6.613 6.418 1 85.38 105 ASP A O 1
ATOM 832 N N . SER A 1 106 ? 14.75 -5.094 5.73 1 92.75 106 SER A N 1
ATOM 833 C CA . SER A 1 106 ? 13.602 -5.957 5.484 1 92.75 106 SER A CA 1
ATOM 834 C C . SER A 1 106 ? 12.766 -5.449 4.316 1 92.75 106 SER A C 1
ATOM 836 O O . SER A 1 106 ? 12.688 -4.242 4.078 1 92.75 106 SER A O 1
ATOM 838 N N . PRO A 1 107 ? 12.242 -6.387 3.672 1 97.94 107 PRO A N 1
ATOM 839 C CA . PRO A 1 107 ? 11.516 -5.938 2.482 1 97.94 107 PRO A CA 1
ATOM 840 C C . PRO A 1 107 ? 10.109 -5.441 2.805 1 97.94 107 PRO A C 1
ATOM 842 O O . PRO A 1 107 ? 9.555 -5.781 3.852 1 97.94 107 PRO A O 1
ATOM 845 N N . THR A 1 108 ? 9.617 -4.57 2.029 1 98.69 108 THR A N 1
ATOM 846 C CA . THR A 1 108 ? 8.188 -4.34 1.826 1 98.69 108 THR A CA 1
ATOM 847 C C . THR A 1 108 ? 7.625 -5.316 0.798 1 98.69 108 THR A C 1
ATOM 849 O O . THR A 1 108 ? 8.242 -5.559 -0.24 1 98.69 108 THR A O 1
ATOM 852 N N . TRP A 1 109 ? 6.535 -5.957 1.101 1 98.94 109 TRP A N 1
ATOM 853 C CA . TRP A 1 109 ? 5.883 -6.867 0.165 1 98.94 109 TRP A CA 1
ATOM 854 C C . TRP A 1 109 ? 4.73 -6.176 -0.555 1 98.94 109 TRP A C 1
ATOM 856 O O . TRP A 1 109 ? 3.906 -5.512 0.076 1 98.94 109 TRP A O 1
ATOM 866 N N . ALA A 1 110 ? 4.688 -6.289 -1.856 1 98.94 110 ALA A N 1
ATOM 867 C CA . ALA A 1 110 ? 3.637 -5.617 -2.617 1 98.94 110 ALA A CA 1
ATOM 868 C C . ALA A 1 110 ? 3.252 -6.426 -3.854 1 98.94 110 ALA A C 1
ATOM 870 O O . ALA A 1 110 ? 4.09 -7.125 -4.43 1 98.94 110 ALA A O 1
ATOM 871 N N . GLY A 1 111 ? 2.033 -6.301 -4.258 1 98.75 111 GLY A N 1
ATOM 872 C CA . GLY A 1 111 ? 1.491 -6.93 -5.449 1 98.75 111 GLY A CA 1
ATOM 873 C C . GLY A 1 111 ? 0.054 -6.535 -5.734 1 98.75 111 GLY A C 1
ATOM 874 O O . GLY A 1 111 ? -0.549 -5.777 -4.969 1 98.75 111 GLY A O 1
ATOM 875 N N . ARG A 1 112 ? -0.436 -7.02 -6.836 1 98.56 112 ARG A N 1
ATOM 876 C CA . ARG A 1 112 ? -1.787 -6.605 -7.199 1 98.56 112 ARG A CA 1
ATOM 877 C C . ARG A 1 112 ? -2.439 -7.625 -8.125 1 98.56 112 ARG A C 1
ATOM 879 O O . ARG A 1 112 ? -1.76 -8.484 -8.695 1 98.56 112 ARG A O 1
ATOM 886 N N . PHE A 1 113 ? -3.666 -7.605 -8.258 1 98.19 113 PHE A N 1
ATOM 887 C CA . PHE A 1 113 ? -4.512 -8.328 -9.203 1 98.19 113 PHE A CA 1
ATOM 888 C C . PHE A 1 113 ? -5.512 -7.383 -9.867 1 98.19 113 PHE A C 1
ATOM 890 O O . PHE A 1 113 ? -6.281 -6.707 -9.18 1 98.19 113 PHE A O 1
ATOM 897 N N . ASP A 1 114 ? -5.629 -7.387 -11.227 1 97.5 114 ASP A N 1
ATOM 898 C CA . ASP A 1 114 ? -6.309 -6.301 -11.93 1 97.5 114 ASP A CA 1
ATO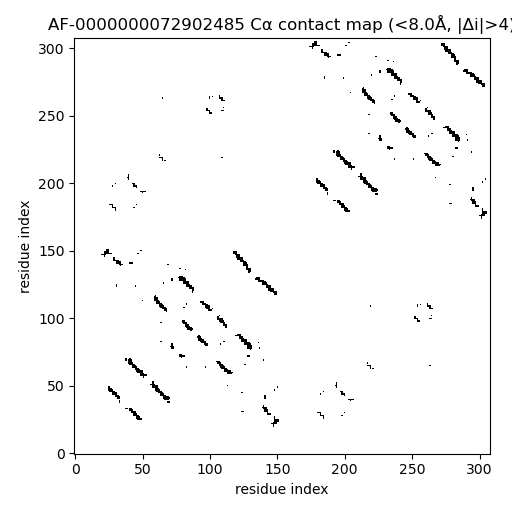M 899 C C . ASP A 1 114 ? -7.594 -6.793 -12.586 1 97.5 114 ASP A C 1
ATOM 901 O O . ASP A 1 114 ? -8.312 -6.012 -13.211 1 97.5 114 ASP A O 1
ATOM 905 N N . LEU A 1 115 ? -7.91 -7.996 -12.391 1 96.12 115 LEU A N 1
ATOM 906 C CA . LEU A 1 115 ? -8.859 -8.547 -13.352 1 96.12 115 LEU A CA 1
ATOM 907 C C . LEU A 1 115 ? -10.18 -8.906 -12.672 1 96.12 115 LEU A C 1
ATOM 909 O O . LEU A 1 115 ? -10.938 -9.734 -13.18 1 96.12 115 LEU A O 1
ATOM 913 N N . ILE A 1 116 ? -10.445 -8.391 -11.586 1 96.5 116 ILE A N 1
ATOM 914 C CA . ILE A 1 116 ? -11.648 -8.75 -10.844 1 96.5 116 ILE A CA 1
ATOM 915 C C . ILE A 1 116 ? -12.875 -8.18 -11.547 1 96.5 116 ILE A C 1
ATOM 917 O O . ILE A 1 116 ? -12.906 -6.996 -11.898 1 96.5 116 ILE A O 1
ATOM 921 N N . THR A 1 117 ? -13.906 -8.961 -11.672 1 94.88 117 THR A N 1
ATOM 922 C CA . THR A 1 117 ? -15.156 -8.539 -12.297 1 94.88 117 THR A CA 1
ATOM 923 C C . THR A 1 117 ? -16.281 -8.461 -11.266 1 94.88 117 THR A C 1
ATOM 925 O O . THR A 1 117 ? -17.297 -7.812 -11.5 1 94.88 117 THR A O 1
ATOM 928 N N . ALA A 1 118 ? -16.125 -9.102 -10.195 1 94.31 118 ALA A N 1
ATOM 929 C CA . ALA A 1 118 ? -17.172 -9.195 -9.18 1 94.31 118 ALA A CA 1
ATOM 930 C C . ALA A 1 118 ? -17.344 -7.871 -8.438 1 94.31 118 ALA A C 1
ATOM 932 O O . ALA A 1 118 ? -16.391 -7.086 -8.336 1 94.31 118 ALA A O 1
ATOM 933 N N . GLU A 1 119 ? -18.531 -7.648 -7.969 1 92.75 119 GLU A N 1
ATOM 934 C CA . GLU A 1 119 ? -18.766 -6.516 -7.078 1 92.75 119 GLU A CA 1
ATOM 935 C C . GLU A 1 119 ? -18.078 -6.715 -5.734 1 92.75 119 GLU A C 1
ATOM 937 O O . GLU A 1 119 ? -18.078 -7.816 -5.184 1 92.75 119 GLU A O 1
ATOM 942 N N . MET A 1 120 ? -17.516 -5.648 -5.277 1 94.5 120 MET A N 1
ATOM 943 C CA . MET A 1 120 ? -16.703 -5.727 -4.062 1 94.5 120 MET A CA 1
ATOM 944 C C . MET A 1 120 ? -17.578 -5.516 -2.824 1 94.5 120 MET A C 1
ATOM 946 O O . MET A 1 120 ? -17.594 -4.422 -2.256 1 94.5 120 MET A O 1
ATOM 950 N N . ARG A 1 121 ? -18.188 -6.551 -2.449 1 93.44 121 ARG A N 1
ATOM 951 C CA . ARG A 1 121 ? -19 -6.566 -1.234 1 93.44 121 ARG A CA 1
ATOM 952 C C . ARG A 1 121 ? -18.516 -7.652 -0.273 1 93.44 121 ARG A C 1
ATOM 954 O O . ARG A 1 121 ? -18.297 -8.797 -0.679 1 93.44 121 ARG A O 1
ATOM 961 N N . ASN A 1 122 ? -18.406 -7.262 0.995 1 94.81 122 ASN A N 1
ATOM 962 C CA . ASN A 1 122 ? -17.969 -8.172 2.041 1 94.81 122 ASN A CA 1
ATOM 963 C C . ASN A 1 122 ? -16.688 -8.898 1.638 1 94.81 122 ASN A C 1
ATOM 965 O O . ASN A 1 122 ? -16.625 -10.133 1.67 1 94.81 122 ASN A O 1
ATOM 969 N N . VAL A 1 123 ? -15.742 -8.148 1.318 1 97.31 123 VAL A N 1
ATOM 970 C CA . VAL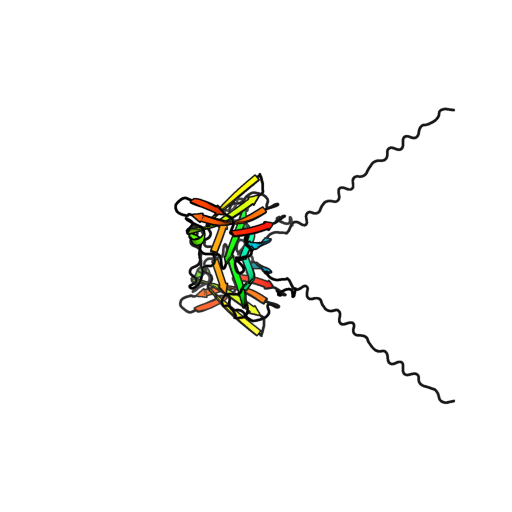 A 1 123 ? -14.492 -8.695 0.798 1 97.31 123 VAL A CA 1
ATOM 971 C C . VAL A 1 123 ? -13.508 -8.93 1.945 1 97.31 123 VAL A C 1
ATOM 973 O O . VAL A 1 123 ? -13.297 -8.039 2.773 1 97.31 123 VAL A O 1
ATOM 976 N N . ASN A 1 124 ? -13.039 -10.148 2.012 1 98.44 124 ASN A N 1
ATOM 977 C CA . ASN A 1 124 ? -11.914 -10.453 2.893 1 98.44 124 ASN A CA 1
ATOM 978 C C . ASN A 1 124 ? -10.578 -10.312 2.166 1 98.44 124 ASN A C 1
ATOM 980 O O . ASN A 1 124 ? -10.422 -10.812 1.052 1 98.44 124 ASN A O 1
ATOM 984 N N . VAL A 1 125 ? -9.68 -9.602 2.766 1 98.88 125 VAL A N 1
ATOM 985 C CA . VAL A 1 125 ? -8.344 -9.445 2.203 1 98.88 125 VAL A CA 1
ATOM 986 C C . VAL A 1 125 ? -7.305 -9.961 3.193 1 98.88 125 VAL A C 1
ATOM 988 O O . VAL A 1 125 ? -7.301 -9.57 4.363 1 98.88 125 VAL A O 1
ATOM 991 N N . GLU A 1 126 ? -6.445 -10.836 2.719 1 98.94 126 GLU A N 1
ATOM 992 C CA . GLU A 1 126 ? -5.438 -11.453 3.576 1 98.94 126 GLU A CA 1
ATOM 993 C C . GLU A 1 126 ? -4.07 -11.461 2.9 1 98.94 126 GLU A C 1
ATOM 995 O O . GLU A 1 126 ? -3.979 -11.445 1.671 1 98.94 126 GLU A O 1
ATOM 1000 N N . VAL A 1 127 ? -3.086 -11.414 3.686 1 99 127 VAL A N 1
ATOM 1001 C CA . VAL A 1 127 ? -1.729 -11.781 3.291 1 99 127 VAL A CA 1
ATOM 1002 C C . VAL A 1 127 ? -1.38 -13.148 3.857 1 99 127 VAL A C 1
ATOM 1004 O O . VAL A 1 127 ? -1.411 -13.352 5.074 1 99 127 VAL A O 1
ATOM 1007 N N . ARG A 1 128 ? -1.036 -14.031 2.979 1 98.94 128 ARG A N 1
ATOM 1008 C CA . ARG A 1 128 ? -0.789 -15.406 3.398 1 98.94 128 ARG A CA 1
ATOM 1009 C C . ARG A 1 128 ? 0.617 -15.852 3.012 1 98.94 128 ARG A C 1
ATOM 1011 O O . ARG A 1 128 ? 1.174 -15.375 2.02 1 98.94 128 ARG A O 1
ATOM 1018 N N . LEU A 1 129 ? 1.119 -16.797 3.797 1 98.94 129 LEU A N 1
ATOM 1019 C CA . LEU A 1 129 ? 2.365 -17.469 3.436 1 98.94 129 LEU A CA 1
ATOM 1020 C C . LEU A 1 129 ? 2.195 -18.281 2.164 1 98.94 129 LEU A C 1
ATOM 1022 O O . LEU A 1 129 ? 1.092 -18.75 1.86 1 98.94 129 LEU A O 1
ATOM 1026 N N . SER A 1 130 ? 3.326 -18.406 1.482 1 98.75 130 SER A N 1
ATOM 1027 C CA . SER A 1 130 ? 3.264 -19.203 0.265 1 98.75 130 SER A CA 1
ATOM 1028 C C . SER A 1 130 ? 4.609 -19.859 -0.034 1 98.75 130 SER A C 1
ATOM 1030 O O . SER A 1 130 ? 5.652 -19.375 0.403 1 98.75 130 SER A O 1
ATOM 1032 N N . ASN A 1 131 ? 4.562 -20.953 -0.606 1 98.75 131 ASN A N 1
ATOM 1033 C CA . ASN A 1 131 ? 5.719 -21.609 -1.195 1 98.75 131 ASN A CA 1
ATOM 1034 C C . ASN A 1 131 ? 5.727 -21.484 -2.717 1 98.75 131 ASN A C 1
ATOM 1036 O O . ASN A 1 131 ? 4.863 -22.047 -3.395 1 98.75 131 ASN A O 1
ATOM 1040 N N . SER A 1 132 ? 6.652 -20.781 -3.178 1 96.62 132 SER A N 1
ATOM 1041 C CA . SER A 1 132 ? 6.648 -20.453 -4.598 1 96.62 132 SER A CA 1
ATOM 1042 C C . SER A 1 132 ? 6.969 -21.672 -5.449 1 96.62 132 SER A C 1
ATOM 1044 O O . SER A 1 132 ? 6.602 -21.734 -6.625 1 96.62 132 SER A O 1
ATOM 1046 N N . LYS A 1 133 ? 7.672 -22.656 -4.914 1 97 133 LYS A N 1
ATOM 1047 C CA . LYS A 1 133 ? 8.039 -23.859 -5.637 1 97 133 LYS A CA 1
ATOM 1048 C C . LYS A 1 133 ? 6.859 -24.828 -5.703 1 97 133 LYS A C 1
ATOM 1050 O O . LYS A 1 133 ? 6.547 -25.359 -6.773 1 97 133 LYS A O 1
ATOM 1055 N N . THR A 1 134 ? 6.199 -25.016 -4.645 1 97.88 134 THR A N 1
ATOM 1056 C CA . THR A 1 134 ? 5.117 -25.984 -4.586 1 97.88 134 THR A CA 1
ATOM 1057 C C . THR A 1 134 ? 3.77 -25.312 -4.816 1 97.88 134 THR A C 1
ATOM 1059 O O . THR A 1 134 ? 2.76 -25.984 -5.039 1 97.88 134 THR A O 1
ATOM 1062 N N . GLN A 1 135 ? 3.713 -24.016 -4.715 1 97.06 135 GLN A N 1
ATOM 1063 C CA . GLN A 1 135 ? 2.508 -23.203 -4.887 1 97.06 135 GLN A CA 1
ATOM 1064 C C . GLN A 1 135 ? 1.541 -23.406 -3.721 1 97.06 135 GLN A C 1
ATOM 1066 O O . GLN A 1 135 ? 0.367 -23.047 -3.812 1 97.06 135 GLN A O 1
ATOM 1071 N N . LYS A 1 136 ? 2.121 -23.984 -2.676 1 98 136 LYS A N 1
ATOM 1072 C CA . LYS A 1 136 ? 1.286 -24.172 -1.494 1 98 136 LYS A CA 1
ATOM 1073 C C . LYS A 1 136 ? 1.004 -22.844 -0.799 1 98 136 LYS A C 1
ATOM 1075 O O . LYS A 1 136 ? 1.921 -22.047 -0.562 1 98 136 LYS A O 1
ATOM 1080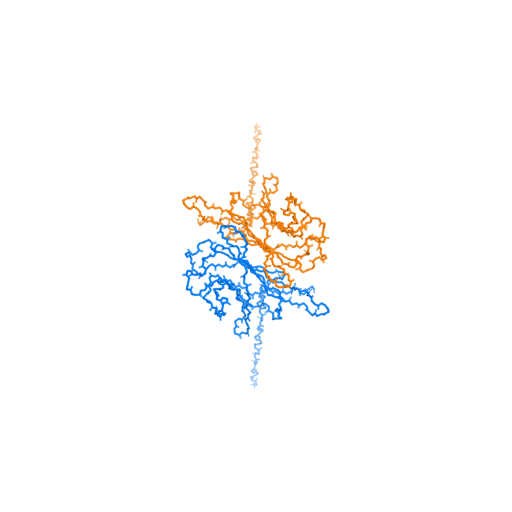 N N . LEU A 1 137 ? -0.289 -22.641 -0.519 1 98.56 137 LEU A N 1
ATOM 1081 C CA . LEU A 1 137 ? -0.699 -21.469 0.245 1 98.56 137 LEU A CA 1
ATOM 1082 C C . LEU A 1 137 ? -0.78 -21.797 1.733 1 98.56 137 LEU A C 1
ATOM 1084 O O . LEU A 1 137 ? -1.332 -22.828 2.121 1 98.56 137 LEU A O 1
ATOM 1088 N N . GLY A 1 138 ? -0.184 -20.922 2.553 1 98.69 138 GLY A N 1
ATOM 1089 C CA . GLY A 1 138 ? -0.169 -21.125 3.994 1 98.69 138 GLY A CA 1
ATOM 1090 C C . GLY A 1 138 ? -1.147 -20.234 4.73 1 98.69 138 GLY A C 1
ATOM 1091 O O . GLY A 1 138 ? -2.059 -19.672 4.125 1 98.69 138 GLY A O 1
ATOM 1092 N N . PRO A 1 139 ? -1.066 -20.219 6.102 1 98.5 139 PRO A N 1
ATOM 1093 C CA . PRO A 1 139 ? -1.987 -19.422 6.918 1 98.5 139 PRO A CA 1
ATOM 1094 C C . PRO A 1 139 ? -1.844 -17.922 6.684 1 98.5 139 PRO A C 1
ATOM 1096 O O . PRO A 1 139 ? -0.809 -17.469 6.188 1 98.5 139 PRO A O 1
ATOM 1099 N N . ALA A 1 140 ? -2.928 -17.234 7.055 1 98.88 140 ALA A N 1
ATOM 1100 C CA . ALA A 1 140 ? -2.912 -15.773 6.969 1 98.88 140 ALA A CA 1
ATOM 1101 C C . ALA A 1 140 ? -2.018 -15.164 8.047 1 98.88 140 ALA A C 1
ATOM 1103 O O . ALA A 1 140 ? -2.02 -15.625 9.195 1 98.88 140 ALA A O 1
ATOM 1104 N N . ILE A 1 141 ? -1.255 -14.164 7.637 1 98.94 141 ILE A N 1
ATOM 1105 C CA . ILE A 1 141 ? -0.434 -13.406 8.57 1 98.94 141 ILE A CA 1
ATOM 1106 C C . ILE A 1 141 ? -1.096 -12.062 8.859 1 98.94 141 ILE A C 1
ATOM 1108 O O . ILE A 1 141 ? -0.989 -11.539 9.977 1 98.94 141 ILE A O 1
ATOM 1112 N N . LEU A 1 142 ? -1.751 -11.484 7.859 1 98.94 142 LEU A N 1
ATOM 1113 C CA . LEU A 1 142 ? -2.545 -10.266 7.969 1 98.94 142 LEU A CA 1
ATOM 1114 C C . LEU A 1 142 ? -3.955 -10.484 7.434 1 98.94 142 LEU A C 1
ATOM 1116 O O . LEU A 1 142 ? -4.16 -11.305 6.531 1 98.94 142 LEU A O 1
ATOM 1120 N N . ARG A 1 143 ? -4.836 -9.648 7.961 1 98.81 143 ARG A N 1
ATOM 1121 C CA . ARG A 1 143 ? -6.203 -9.75 7.457 1 98.81 143 ARG A CA 1
ATOM 1122 C C . ARG A 1 143 ? -6.949 -8.43 7.625 1 98.81 143 ARG A C 1
ATOM 1124 O O . ARG A 1 143 ? -6.641 -7.648 8.523 1 98.81 143 ARG A O 1
ATOM 1131 N N . GLY A 1 144 ? -7.859 -8.18 6.789 1 98.5 144 GLY A N 1
ATOM 1132 C CA . GLY A 1 144 ? -8.82 -7.09 6.836 1 98.5 144 GLY A CA 1
ATOM 1133 C C . GLY A 1 144 ? -10.109 -7.398 6.094 1 98.5 144 GLY A C 1
ATOM 1134 O O . GLY A 1 144 ? -10.164 -8.344 5.301 1 98.5 144 GLY A O 1
ATOM 1135 N N . ASN A 1 145 ? -11.078 -6.68 6.426 1 97.25 145 ASN A N 1
ATOM 1136 C CA . ASN A 1 145 ? -12.375 -6.863 5.785 1 97.25 145 ASN A CA 1
ATOM 1137 C C . ASN A 1 145 ? -12.953 -5.535 5.297 1 97.25 145 ASN A C 1
ATOM 1139 O O . ASN A 1 145 ? -12.859 -4.52 5.992 1 97.25 145 ASN A O 1
ATOM 1143 N N . LEU A 1 146 ? -13.508 -5.625 4.168 1 95.62 146 LEU A N 1
ATOM 1144 C CA . LEU A 1 146 ? -14.188 -4.465 3.596 1 95.62 146 LEU A CA 1
ATOM 1145 C C . LEU A 1 146 ? -15.648 -4.777 3.314 1 95.62 146 LEU A C 1
ATOM 1147 O O . LEU A 1 146 ? -15.961 -5.652 2.504 1 95.62 146 LEU A O 1
ATOM 1151 N N . LYS A 1 147 ? -16.562 -4.062 3.908 1 93.25 147 LYS A N 1
ATOM 1152 C CA . LYS A 1 147 ? -17.984 -4.336 3.777 1 93.25 147 LYS A CA 1
ATOM 1153 C C . LYS A 1 147 ? -18.469 -4.059 2.357 1 93.25 147 LYS A C 1
ATOM 1155 O O . LYS A 1 147 ? -19.203 -4.867 1.776 1 93.25 147 LYS A O 1
ATOM 1160 N N . SER A 1 148 ? -18.062 -2.906 1.873 1 92.94 148 SER A N 1
ATOM 1161 C CA . SER A 1 148 ? -18.438 -2.574 0.503 1 92.94 148 SER A CA 1
ATOM 1162 C C . SER A 1 148 ? -17.484 -1.549 -0.1 1 92.94 148 SER A C 1
ATOM 1164 O O . SER A 1 148 ? -16.938 -0.711 0.617 1 92.94 148 SER A O 1
ATOM 1166 N N . CYS A 1 149 ? -17.234 -1.678 -1.275 1 93.62 149 CYS A N 1
ATOM 1167 C CA . CYS A 1 149 ? -16.484 -0.737 -2.096 1 93.62 149 CYS A CA 1
ATOM 1168 C C . CYS A 1 149 ? -17.078 -0.629 -3.492 1 93.62 149 CYS A C 1
ATOM 1170 O O . CYS A 1 149 ? -16.781 -1.449 -4.363 1 93.62 149 CYS A O 1
ATOM 1172 N N . GLU A 1 150 ? -17.953 0.376 -3.658 1 86.88 150 GLU A N 1
ATOM 1173 C CA . GLU A 1 150 ? -18.75 0.425 -4.887 1 86.88 150 GLU A CA 1
ATOM 1174 C C . GLU A 1 150 ? -18.453 1.693 -5.68 1 86.88 150 GLU A C 1
ATOM 1176 O O . GLU A 1 150 ? -17.953 2.674 -5.133 1 86.88 150 GLU A O 1
ATOM 1181 N N . GLU A 1 151 ? -18.656 1.54 -7 1 77.31 151 GLU A N 1
ATOM 1182 C CA . GLU A 1 151 ? -18.516 2.707 -7.867 1 77.31 151 GLU A CA 1
ATOM 1183 C C . GLU A 1 151 ? -19.703 3.662 -7.695 1 77.31 151 GLU A C 1
ATOM 1185 O O . GLU A 1 151 ? -20.828 3.227 -7.438 1 77.31 151 GLU A O 1
ATOM 1190 N N . ARG A 1 152 ? -19.562 4.875 -7.117 1 57.19 152 ARG A N 1
ATOM 1191 C CA . ARG A 1 152 ? -20.734 5.742 -7.051 1 57.19 152 ARG A CA 1
ATOM 1192 C C . ARG A 1 152 ? -21.25 6.082 -8.453 1 57.19 152 ARG A C 1
ATOM 1194 O O . ARG A 1 152 ? -20.453 6.227 -9.383 1 57.19 152 ARG A O 1
ATOM 1201 N N . GLU A 1 153 ? -22.484 5.594 -8.844 1 48.16 153 GLU A N 1
ATOM 1202 C CA . GLU A 1 153 ? -23.172 6.133 -10.016 1 48.16 153 GLU A CA 1
ATOM 1203 C C . GLU A 1 153 ? -23.172 7.656 -10 1 48.16 153 GLU A C 1
ATOM 1205 O O . GLU A 1 153 ? -23.453 8.273 -8.969 1 48.16 153 GLU A O 1
ATOM 1210 N N . GLU A 1 154 ? -22.266 8.375 -10.781 1 41.34 154 GLU A N 1
ATOM 1211 C CA . GLU A 1 154 ? -22.703 9.758 -10.977 1 41.34 154 GLU A CA 1
ATOM 1212 C C . GLU A 1 154 ? -24.172 9.82 -11.367 1 41.34 154 GLU A C 1
ATOM 1214 O O . GLU A 1 154 ? -24.688 8.898 -12 1 41.34 154 GLU A O 1
ATOM 1219 N N . MET B 1 1 ? -27.938 62.094 46.625 1 45.09 1 MET B N 1
ATOM 1220 C CA . MET B 1 1 ? -28.344 60.938 45.875 1 45.09 1 MET B CA 1
ATOM 1221 C C . MET B 1 1 ? -27.203 60.438 44.969 1 45.09 1 MET B C 1
ATOM 1223 O O . MET B 1 1 ? -26.781 61.125 44.062 1 45.09 1 MET B O 1
ATOM 1227 N N . LYS B 1 2 ? -26.234 59.719 45.562 1 57.03 2 LYS B N 1
ATOM 1228 C CA . LYS B 1 2 ? -25.078 59.156 44.875 1 57.03 2 LYS B CA 1
ATOM 1229 C C . LYS B 1 2 ? -25.531 58.188 43.781 1 57.03 2 LYS B C 1
ATOM 1231 O O . LYS B 1 2 ? -26.328 57.281 44.031 1 57.03 2 LYS B O 1
ATOM 1236 N N . LYS B 1 3 ? -25.484 58.531 42.469 1 58.62 3 LYS B N 1
ATOM 1237 C CA . LYS B 1 3 ? -25.719 57.656 41.344 1 58.62 3 LYS B CA 1
ATOM 1238 C C . LYS B 1 3 ? -24.766 56.469 41.344 1 58.62 3 LYS B C 1
ATOM 1240 O O . LYS B 1 3 ? -23.547 56.625 41.344 1 58.62 3 LYS B O 1
ATOM 1245 N N . PHE B 1 4 ? -25.078 55.344 41.969 1 60.84 4 PHE B N 1
ATOM 1246 C CA . PHE B 1 4 ? -24.328 54.094 41.844 1 60.84 4 PHE B CA 1
ATOM 1247 C C . PHE B 1 4 ? -24.312 53.594 40.375 1 60.84 4 PHE B C 1
ATOM 1249 O O . PHE B 1 4 ? -25.359 53.375 39.781 1 60.84 4 PHE B O 1
ATOM 1256 N N . ILE B 1 5 ? -23.297 54 39.594 1 61.31 5 ILE B N 1
ATOM 1257 C CA . ILE B 1 5 ? -23.094 53.438 38.281 1 61.31 5 ILE B CA 1
ATOM 1258 C C . ILE B 1 5 ? -22.766 51.938 38.375 1 61.31 5 ILE B C 1
ATOM 1260 O O . ILE B 1 5 ? -21.781 51.562 39 1 61.31 5 ILE B O 1
ATOM 1264 N N . LEU B 1 6 ? -23.75 51.031 38.219 1 58.94 6 LEU B N 1
ATOM 1265 C CA . LEU B 1 6 ? -23.578 49.594 38.094 1 58.94 6 LEU B CA 1
ATOM 1266 C C . LEU B 1 6 ? -22.797 49.25 36.812 1 58.94 6 LEU B C 1
ATOM 1268 O O . LEU B 1 6 ? -23.25 49.5 35.719 1 58.94 6 LEU B O 1
ATOM 1272 N N . VAL B 1 7 ? -21.484 49.094 36.875 1 55.88 7 VAL B N 1
ATOM 1273 C CA . VAL B 1 7 ? -20.672 48.625 35.781 1 55.88 7 VAL B CA 1
ATOM 1274 C C . VAL B 1 7 ? -20.875 47.094 35.625 1 55.88 7 VAL B C 1
ATOM 1276 O O . VAL B 1 7 ? -20.578 46.344 36.531 1 55.88 7 VAL B O 1
ATOM 1279 N N . ILE B 1 8 ? -21.781 46.656 34.75 1 54.06 8 ILE B N 1
ATOM 1280 C CA . ILE B 1 8 ? -21.969 45.281 34.406 1 54.06 8 ILE B CA 1
ATOM 1281 C C . ILE B 1 8 ? -20.734 44.75 33.656 1 54.06 8 ILE B C 1
ATOM 1283 O O . ILE B 1 8 ? -20.375 45.281 32.594 1 54.06 8 ILE B O 1
ATOM 1287 N N . PHE B 1 9 ? -19.781 44.094 34.344 1 53.81 9 PHE B N 1
ATOM 1288 C CA . PHE B 1 9 ? -18.656 43.375 33.75 1 53.81 9 PHE B CA 1
ATOM 1289 C C . PHE B 1 9 ? -19.156 42.156 32.938 1 53.81 9 PHE B C 1
ATOM 1291 O O . PHE B 1 9 ? -19.625 41.188 33.531 1 53.81 9 PHE B O 1
ATOM 1298 N N . LEU B 1 10 ? -19.578 42.312 31.672 1 52.53 10 LEU B N 1
ATOM 1299 C CA . LEU B 1 10 ? -19.906 41.188 30.766 1 52.53 10 LEU B CA 1
ATOM 1300 C C . LEU B 1 10 ? -18.688 40.312 30.547 1 52.53 10 LEU B C 1
ATOM 1302 O O . LEU B 1 10 ? -17.703 40.75 29.938 1 52.53 10 LEU B O 1
ATOM 1306 N N . SER B 1 11 ? -18.438 39.281 31.359 1 51.75 11 SER B N 1
ATOM 1307 C CA . SER B 1 11 ? -17.422 38.25 31.109 1 51.75 11 SER B CA 1
ATOM 1308 C C . SER B 1 11 ? -1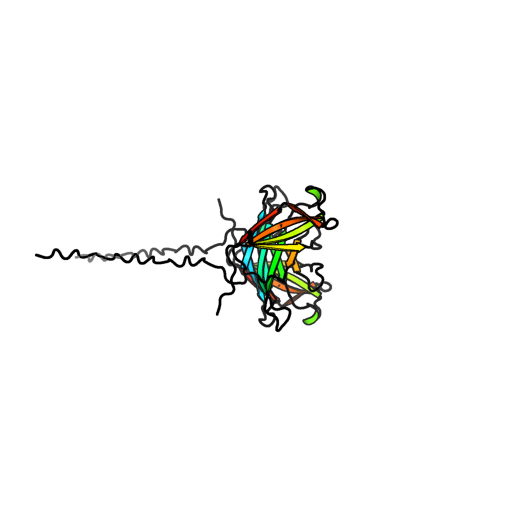7.734 37.469 29.844 1 51.75 11 SER B C 1
ATOM 1310 O O . SER B 1 11 ? -18.781 36.812 29.75 1 51.75 11 SER B O 1
ATOM 1312 N N . ILE B 1 12 ? -17.25 37.781 28.688 1 50.19 12 ILE B N 1
ATOM 1313 C CA . ILE B 1 12 ? -17.328 37.031 27.453 1 50.19 12 ILE B CA 1
ATOM 1314 C C . ILE B 1 12 ? -16.719 35.625 27.656 1 50.19 12 ILE B C 1
ATOM 1316 O O . ILE B 1 12 ? -15.516 35.5 27.906 1 50.19 12 ILE B O 1
ATOM 1320 N N . ILE B 1 13 ? -17.453 34.625 28.188 1 49.25 13 ILE B N 1
ATOM 1321 C CA . ILE B 1 13 ? -16.984 33.25 28.188 1 49.25 13 ILE B CA 1
ATOM 1322 C C . ILE B 1 13 ? -16.719 32.812 26.75 1 49.25 13 ILE B C 1
ATOM 1324 O O . ILE B 1 13 ? -17.641 32.719 25.938 1 49.25 13 ILE B O 1
ATOM 1328 N N . VAL B 1 14 ? -15.539 33 26.219 1 50.44 14 VAL B N 1
ATOM 1329 C CA . VAL B 1 14 ? -15.133 32.375 24.953 1 50.44 14 VAL B CA 1
ATOM 1330 C C . VAL B 1 14 ? -15.195 30.859 25.094 1 50.44 14 VAL B C 1
ATOM 1332 O O . VAL B 1 14 ? -14.469 30.266 25.906 1 50.44 14 VAL B O 1
ATOM 1335 N N . ILE B 1 15 ? -16.344 30.25 24.938 1 44.12 15 ILE B N 1
ATOM 1336 C CA . ILE B 1 15 ? -16.375 28.797 24.797 1 44.12 15 ILE B CA 1
ATOM 1337 C C . ILE B 1 15 ? -15.43 28.375 23.688 1 44.12 15 ILE B C 1
ATOM 1339 O O . ILE B 1 15 ? -15.672 28.656 22.5 1 44.12 15 ILE B O 1
ATOM 1343 N N . ALA B 1 16 ? -14.133 28.312 23.953 1 44.06 16 ALA B N 1
ATOM 1344 C CA . ALA B 1 16 ? -13.266 27.625 23 1 44.06 16 ALA B CA 1
ATOM 1345 C C . ALA B 1 16 ? -13.852 26.281 22.594 1 44.06 16 ALA B C 1
ATOM 1347 O O . ALA B 1 16 ? -14.062 25.406 23.438 1 44.06 16 ALA B O 1
ATOM 1348 N N . TYR B 1 17 ? -14.719 26.156 21.609 1 40.91 17 TYR B N 1
ATOM 1349 C CA . TYR B 1 17 ? -15.047 24.859 21.031 1 40.91 17 TYR B CA 1
ATOM 1350 C C . TYR B 1 17 ? -13.781 24.078 20.719 1 40.91 17 TYR B C 1
ATOM 1352 O O . TYR B 1 17 ? -12.875 24.578 20.047 1 40.91 17 TYR B O 1
ATOM 1360 N N . PRO B 1 18 ? -13.398 23.172 21.594 1 40.72 18 PRO B N 1
ATOM 1361 C CA . PRO B 1 18 ? -12.312 22.359 21.062 1 40.72 18 PRO B CA 1
ATOM 1362 C C . PRO B 1 18 ? -12.523 21.969 19.594 1 40.72 18 PRO B C 1
ATOM 1364 O O . PRO B 1 18 ? -13.602 21.516 19.219 1 40.72 18 PRO B O 1
ATOM 1367 N N . THR B 1 19 ? -12.156 22.781 18.672 1 42.06 19 THR B N 1
ATOM 1368 C CA . THR B 1 19 ? -12.117 22.156 17.359 1 42.06 19 THR B CA 1
ATOM 1369 C C . THR B 1 19 ? -11.586 20.719 17.453 1 42.06 19 THR B C 1
ATOM 1371 O O . THR B 1 19 ? -10.406 20.516 17.734 1 42.06 19 THR B O 1
ATOM 1374 N N . GLU B 1 20 ? -12.242 19.844 18.109 1 43.09 20 GLU B N 1
ATOM 1375 C CA . GLU B 1 20 ? -11.867 18.438 18.016 1 43.09 20 GLU B CA 1
ATOM 1376 C C . GLU B 1 20 ? -11.344 18.125 16.609 1 43.09 20 GLU B C 1
ATOM 1378 O O . GLU B 1 20 ? -12.078 18.203 15.633 1 43.09 20 GLU B O 1
ATOM 1383 N N . THR B 1 21 ? -10.258 18.641 16.266 1 47.88 21 THR B N 1
ATOM 1384 C CA . THR B 1 21 ? -9.648 18.156 15.031 1 47.88 21 THR B CA 1
ATOM 1385 C C . THR B 1 21 ? -9.812 16.641 14.922 1 47.88 21 THR B C 1
ATOM 1387 O O . THR B 1 21 ? -9.516 15.906 15.867 1 47.88 21 THR B O 1
ATOM 1390 N N . ASN B 1 22 ? -10.898 16.156 14.406 1 53.19 22 ASN B N 1
ATOM 1391 C CA . ASN B 1 22 ? -11.18 14.758 14.148 1 53.19 22 ASN B CA 1
ATOM 1392 C C . ASN B 1 22 ? -9.93 14 13.711 1 53.19 22 ASN B C 1
ATOM 1394 O O . ASN B 1 22 ? -9.641 13.922 12.516 1 53.19 22 ASN B O 1
ATOM 1398 N N . ALA B 1 23 ? -8.891 13.953 14.547 1 64.25 23 ALA B N 1
ATOM 1399 C CA . ALA B 1 23 ? -7.66 13.195 14.312 1 64.25 23 ALA B CA 1
ATOM 1400 C C . ALA B 1 23 ? -7.965 11.711 14.125 1 64.25 23 ALA B C 1
ATOM 1402 O O . ALA B 1 23 ? -8.758 11.133 14.867 1 64.25 23 ALA B O 1
ATOM 1403 N N . SER B 1 24 ? -7.492 11.156 12.945 1 75.75 24 SER B N 1
ATOM 1404 C CA . SER B 1 24 ? -7.598 9.711 12.742 1 75.75 24 SER B CA 1
ATOM 1405 C C . SER B 1 24 ? -6.602 8.961 13.617 1 75.75 24 SER B C 1
ATOM 1407 O O . SER B 1 24 ? -5.484 9.422 13.844 1 75.75 24 SER B O 1
ATOM 1409 N N . LYS B 1 25 ? -6.996 7.895 14.258 1 87.81 25 LYS B N 1
ATOM 1410 C CA . LYS B 1 25 ? -6.152 7.059 15.109 1 87.81 25 LYS B CA 1
ATOM 1411 C C . LYS B 1 25 ? -5.258 6.148 14.273 1 87.81 25 LYS B C 1
ATOM 1413 O O . LYS B 1 25 ? -5.699 5.582 13.273 1 87.81 25 LYS B O 1
ATOM 1418 N N . MET B 1 26 ? -4.066 5.984 14.719 1 93.69 26 MET B N 1
ATOM 1419 C CA . MET B 1 26 ? -3.127 5.086 14.055 1 93.69 26 MET B CA 1
ATOM 1420 C C . MET B 1 26 ? -3.574 3.633 14.188 1 93.69 26 MET B C 1
ATOM 1422 O O . MET B 1 26 ? -4.082 3.23 15.242 1 93.69 26 MET B O 1
ATOM 1426 N N . PRO B 1 27 ? -3.332 2.846 13.242 1 97.06 27 PRO B N 1
ATOM 1427 C CA . PRO B 1 27 ? -2.758 3.156 11.93 1 97.06 27 PRO B CA 1
ATOM 1428 C C . PRO B 1 27 ? -3.711 3.955 11.047 1 97.06 27 PRO B C 1
ATOM 1430 O O . PRO B 1 27 ? -4.93 3.879 11.219 1 97.06 27 PRO B O 1
ATOM 1433 N N . CYS B 1 28 ? -3.148 4.695 10.141 1 97.81 28 CYS B N 1
ATOM 1434 C CA . CYS B 1 28 ? -3.91 5.469 9.164 1 97.81 28 CYS B CA 1
ATOM 1435 C C . CYS B 1 28 ? -3.57 5.047 7.742 1 97.81 28 CYS B C 1
ATOM 1437 O O . CYS B 1 28 ? -2.449 4.613 7.473 1 97.81 28 CYS B O 1
ATOM 1439 N N . SER B 1 29 ? -4.508 5.133 6.914 1 97.94 29 SER B N 1
ATOM 1440 C CA . SER B 1 29 ? -4.27 4.984 5.48 1 97.94 29 SER B CA 1
ATOM 1441 C C . SER B 1 29 ? -4.824 6.172 4.703 1 97.94 29 SER B C 1
ATOM 1443 O O . SER B 1 29 ? -5.719 6.871 5.18 1 97.94 29 SER B O 1
ATOM 1445 N N . LEU B 1 30 ? -4.258 6.441 3.602 1 97.81 30 LEU B N 1
ATOM 1446 C CA . LEU B 1 30 ? -4.738 7.508 2.729 1 97.81 30 LEU B CA 1
ATOM 1447 C C . LEU B 1 30 ? -4.551 7.137 1.262 1 97.81 30 LEU B C 1
ATOM 1449 O O . LEU B 1 30 ? -3.547 6.523 0.896 1 97.81 30 LEU B O 1
ATOM 1453 N N . ILE B 1 31 ? -5.512 7.453 0.444 1 98.56 31 ILE B N 1
ATOM 1454 C CA . ILE B 1 31 ? -5.445 7.195 -0.99 1 98.56 31 ILE B CA 1
ATOM 1455 C C . ILE B 1 31 ? -4.703 8.336 -1.683 1 98.56 31 ILE B C 1
ATOM 1457 O O . ILE B 1 31 ? -4.918 9.508 -1.365 1 98.56 31 ILE B O 1
ATOM 1461 N N . LEU B 1 32 ? -3.812 8.016 -2.566 1 98.88 32 LEU B N 1
ATOM 1462 C CA . LEU B 1 32 ? -3.08 8.977 -3.381 1 98.88 32 LEU B CA 1
ATOM 1463 C C . LEU B 1 32 ? -3.65 9.039 -4.793 1 98.88 32 LEU B C 1
ATOM 1465 O O . LEU B 1 32 ? -3.764 8.016 -5.469 1 98.88 32 LEU B O 1
ATOM 1469 N N . GLU B 1 33 ? -3.951 10.25 -5.227 1 98.69 33 GLU B N 1
ATOM 1470 C CA . GLU B 1 33 ? -4.57 10.477 -6.531 1 98.69 33 GLU B CA 1
ATOM 1471 C C . GLU B 1 33 ? -3.576 11.078 -7.52 1 98.69 33 GLU B C 1
ATOM 1473 O O . GLU B 1 33 ? -2.662 11.805 -7.125 1 98.69 33 GLU B O 1
ATOM 1478 N N . PRO B 1 34 ? -3.805 10.789 -8.797 1 98.81 34 PRO B N 1
ATOM 1479 C CA . PRO B 1 34 ? -2.902 11.398 -9.781 1 98.81 34 PRO B CA 1
ATOM 1480 C C . PRO B 1 34 ? -3.055 12.914 -9.867 1 98.81 34 PRO B C 1
ATOM 1482 O O . PRO B 1 34 ? -4.168 13.43 -9.75 1 98.81 34 PRO B O 1
ATOM 1485 N N . VAL B 1 35 ? -1.925 13.555 -10.047 1 98.38 35 VAL B N 1
ATOM 1486 C CA . VAL B 1 35 ? -1.932 15.008 -10.18 1 98.38 35 VAL B CA 1
ATOM 1487 C C . VAL B 1 35 ? -2.525 15.398 -11.531 1 98.38 35 VAL B C 1
ATOM 1489 O O . VAL B 1 35 ? -3.127 16.469 -11.672 1 98.38 35 VAL B O 1
ATOM 1492 N N . ASP B 1 36 ? -2.277 14.594 -12.5 1 97.62 36 ASP B N 1
ATOM 1493 C CA . ASP B 1 36 ? -2.842 14.727 -13.844 1 97.62 36 ASP B CA 1
ATOM 1494 C C . ASP B 1 36 ? -3.973 13.727 -14.062 1 97.62 36 ASP B C 1
ATOM 1496 O O . ASP B 1 36 ? -3.746 12.516 -14.062 1 97.62 36 ASP B O 1
ATOM 1500 N N . LYS B 1 37 ? -5.102 14.164 -14.352 1 94.75 37 LYS B N 1
ATOM 1501 C CA . LYS B 1 37 ? -6.297 13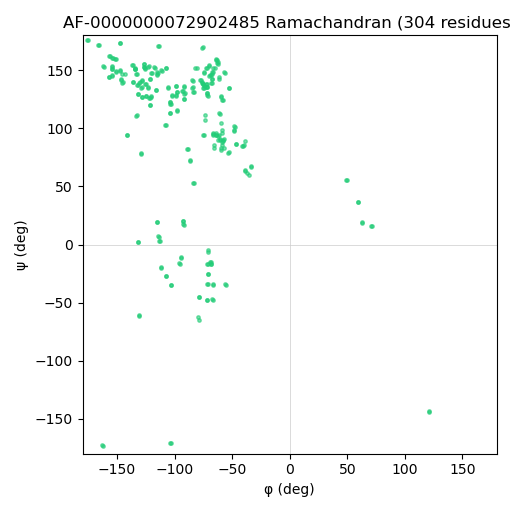.336 -14.484 1 94.75 37 LYS B CA 1
ATOM 1502 C C . LYS B 1 37 ? -6.199 12.438 -15.711 1 94.75 37 LYS B C 1
ATOM 1504 O O . LYS B 1 37 ? -6.957 11.469 -15.844 1 94.75 37 LYS B O 1
ATOM 1509 N N . ASN B 1 38 ? -5.262 12.766 -16.578 1 95.31 38 ASN B N 1
ATOM 1510 C CA . ASN B 1 38 ? -5.078 11.93 -17.75 1 95.31 38 ASN B CA 1
ATOM 1511 C C . ASN B 1 38 ? -4.445 10.586 -17.391 1 95.31 38 ASN B C 1
ATOM 1513 O O . ASN B 1 38 ? -4.465 9.656 -18.203 1 95.31 38 ASN B O 1
ATOM 1517 N N . PHE B 1 39 ? -3.875 10.547 -16.203 1 96.56 39 PHE B N 1
ATOM 1518 C CA . PHE B 1 39 ? -3.377 9.273 -15.703 1 96.56 39 PHE B CA 1
ATOM 1519 C C . PHE B 1 39 ? -4.48 8.508 -14.992 1 96.56 39 PHE B C 1
ATOM 1521 O O . PHE B 1 39 ? -4.426 8.312 -13.773 1 96.56 39 PHE B O 1
ATOM 1528 N N . LYS B 1 40 ? -5.414 7.984 -15.688 1 94.38 40 LYS B N 1
ATOM 1529 C CA . LYS B 1 40 ? -6.707 7.523 -15.188 1 94.38 40 LYS B CA 1
ATOM 1530 C C . LYS B 1 40 ? -6.543 6.316 -14.266 1 94.38 40 LYS B C 1
ATOM 1532 O O . LYS B 1 40 ? -7.273 6.176 -13.289 1 94.38 40 LYS B O 1
ATOM 1537 N N . ASN B 1 41 ? -5.539 5.469 -14.594 1 97.12 41 ASN B N 1
ATOM 1538 C CA . ASN B 1 41 ? -5.414 4.223 -13.844 1 97.12 41 ASN B CA 1
ATOM 1539 C C . ASN B 1 41 ? -4.422 4.363 -12.695 1 97.12 41 ASN B C 1
ATOM 1541 O O . ASN B 1 41 ? -4.348 3.492 -11.82 1 97.12 41 ASN B O 1
ATOM 1545 N N . ALA B 1 42 ? -3.689 5.461 -12.703 1 98.56 42 ALA B N 1
ATOM 1546 C CA . ALA B 1 42 ? -2.666 5.637 -11.672 1 98.56 42 ALA B CA 1
ATOM 1547 C C . ALA B 1 42 ? -3.297 5.91 -10.312 1 98.56 42 ALA B C 1
ATOM 1549 O O . ALA B 1 42 ? -4.156 6.785 -10.188 1 98.56 42 ALA B O 1
ATOM 1550 N N . LYS B 1 43 ? -2.934 5.184 -9.344 1 98.81 43 LYS B N 1
ATOM 1551 C CA . LYS B 1 43 ? -3.408 5.371 -7.977 1 98.81 43 LYS B CA 1
ATOM 1552 C C . LYS B 1 43 ? -2.363 4.914 -6.965 1 98.81 43 LYS B C 1
ATOM 1554 O O . LYS B 1 43 ? -1.434 4.184 -7.312 1 98.81 43 LYS B O 1
ATOM 1559 N N . GLY B 1 44 ? -2.467 5.367 -5.781 1 98.94 44 GLY B N 1
ATOM 1560 C CA . GLY B 1 44 ? -1.625 4.891 -4.695 1 98.94 44 GLY B CA 1
ATOM 1561 C C . GLY B 1 44 ? -2.322 4.906 -3.348 1 98.94 44 GLY B C 1
ATOM 1562 O O . GLY B 1 44 ? -3.477 5.324 -3.244 1 98.94 44 GLY B O 1
ATOM 1563 N N . VAL B 1 45 ? -1.653 4.367 -2.41 1 98.94 45 VAL B N 1
ATOM 1564 C CA . VAL B 1 45 ? -2.131 4.363 -1.03 1 98.94 45 VAL B CA 1
ATOM 1565 C C . VAL B 1 45 ? -0.944 4.457 -0.073 1 98.94 45 VAL B C 1
ATOM 1567 O O . VAL B 1 45 ? 0.137 3.939 -0.363 1 98.94 45 VAL B O 1
ATOM 1570 N N . GLY B 1 46 ? -1.15 5.172 0.936 1 98.75 46 GLY B N 1
ATOM 1571 C CA . GLY B 1 46 ? -0.177 5.27 2.012 1 98.75 46 GLY B CA 1
ATOM 1572 C C . GLY B 1 46 ? -0.646 4.617 3.301 1 98.75 46 GLY B C 1
ATOM 1573 O O . GLY B 1 46 ? -1.843 4.605 3.594 1 98.75 46 GLY B O 1
ATOM 1574 N N . LEU B 1 47 ? 0.264 4.113 4.07 1 98.81 47 LEU B N 1
ATOM 1575 C CA . LEU B 1 47 ? 0.059 3.551 5.402 1 98.81 47 LEU B CA 1
ATOM 1576 C C . LEU B 1 47 ? 0.958 4.234 6.426 1 98.81 47 LEU B C 1
ATOM 1578 O O . LEU B 1 47 ? 2.162 4.387 6.199 1 98.81 47 LEU B O 1
ATOM 1582 N N . ILE B 1 48 ? 0.365 4.695 7.473 1 98.44 48 ILE B N 1
ATOM 1583 C CA . ILE B 1 48 ? 1.114 5.387 8.516 1 98.44 48 ILE B CA 1
ATOM 1584 C C . ILE B 1 48 ? 0.796 4.77 9.875 1 98.44 48 ILE B C 1
ATOM 1586 O O . ILE B 1 48 ? -0.371 4.676 10.266 1 98.44 48 ILE B O 1
ATOM 1590 N N . TYR B 1 49 ? 1.837 4.387 10.578 1 97.56 49 TYR B N 1
ATOM 1591 C CA . TYR B 1 49 ? 1.634 3.832 11.914 1 97.56 49 TYR B CA 1
ATOM 1592 C C . TYR B 1 49 ? 2.945 3.775 12.688 1 97.56 49 TYR B C 1
ATOM 1594 O O . TYR B 1 49 ? 4.016 4.023 12.125 1 97.56 49 TYR B O 1
ATOM 1602 N N . LYS B 1 50 ? 2.83 3.453 13.961 1 96.5 50 LYS B N 1
ATOM 1603 C CA . LYS B 1 50 ? 4.012 3.377 14.82 1 96.5 50 LYS B CA 1
ATOM 1604 C C . LYS B 1 50 ? 4.688 2.014 14.703 1 96.5 50 LYS B C 1
ATOM 1606 O O . LYS B 1 50 ? 4.012 0.982 14.648 1 96.5 50 LYS B O 1
ATOM 1611 N N . VAL B 1 51 ? 6.02 2.035 14.703 1 96.5 51 VAL B N 1
ATOM 1612 C CA . VAL B 1 51 ? 6.801 0.802 14.68 1 96.5 51 VAL B CA 1
ATOM 1613 C C . VAL B 1 51 ? 7.891 0.858 15.75 1 96.5 51 VAL B C 1
ATOM 1615 O O . VAL B 1 51 ? 8.5 1.906 15.969 1 96.5 51 VAL B O 1
ATOM 1618 N N . GLN B 1 52 ? 8.039 -0.234 16.422 1 94.69 52 GLN B N 1
ATOM 1619 C CA . GLN B 1 52 ? 9.141 -0.401 17.375 1 94.69 52 GLN B CA 1
ATOM 1620 C C . GLN B 1 52 ? 10.18 -1.383 16.844 1 94.69 52 GLN B C 1
ATOM 1622 O O . GLN B 1 52 ? 10.047 -2.596 17.031 1 94.69 52 GLN B O 1
ATOM 1627 N N . LEU B 1 53 ? 11.289 -0.88 16.359 1 88.94 53 LEU B N 1
ATOM 1628 C CA . LEU B 1 53 ? 12.242 -1.749 15.68 1 88.94 53 LEU B CA 1
ATOM 1629 C C . LEU B 1 53 ? 13.477 -1.974 16.547 1 88.94 53 LEU B C 1
ATOM 1631 O O . LEU B 1 53 ? 14.156 -2.998 16.406 1 88.94 53 LEU B O 1
ATOM 1635 N N . ASN B 1 54 ? 13.773 -0.983 17.422 1 86.5 54 ASN B N 1
ATOM 1636 C CA . ASN B 1 54 ? 14.977 -1.081 18.234 1 86.5 54 ASN B CA 1
ATOM 1637 C C . ASN B 1 54 ? 14.672 -0.851 19.719 1 86.5 54 ASN B C 1
ATOM 1639 O O . ASN B 1 54 ? 15.102 0.149 20.297 1 86.5 54 ASN B O 1
ATOM 1643 N N . PRO B 1 55 ? 14.164 -1.82 20.359 1 83.62 55 PRO B N 1
ATOM 1644 C CA . PRO B 1 55 ? 13.984 -1.635 21.812 1 83.62 55 PRO B CA 1
ATOM 1645 C C . PRO B 1 55 ? 15.305 -1.598 22.562 1 83.62 55 PRO B C 1
ATOM 1647 O O . PRO B 1 55 ? 16.25 -2.289 22.203 1 83.62 55 PRO B O 1
ATOM 1650 N N . PRO B 1 56 ? 15.242 -0.733 23.641 1 87.06 56 PRO B N 1
ATOM 1651 C CA . PRO B 1 56 ? 14.141 -0.03 24.312 1 87.06 56 PRO B CA 1
ATOM 1652 C C . PRO B 1 56 ? 13.906 1.367 23.75 1 87.06 56 PRO B C 1
ATOM 1654 O O . PRO B 1 56 ? 13.266 2.199 24.406 1 87.06 56 PRO B O 1
ATOM 1657 N N . SER B 1 57 ? 14.469 1.562 22.547 1 85 57 SER B N 1
ATOM 1658 C CA . SER B 1 57 ? 14.258 2.877 21.938 1 85 57 SER B CA 1
ATOM 1659 C C . SER B 1 57 ? 12.781 3.129 21.672 1 85 57 SER B C 1
ATOM 1661 O O . SER B 1 57 ? 11.984 2.191 21.625 1 85 57 SER B O 1
ATOM 1663 N N . PHE B 1 58 ? 12.438 4.344 21.609 1 90.25 58 PHE B N 1
ATOM 1664 C CA . PHE B 1 58 ? 11.055 4.734 21.406 1 90.25 58 PHE B CA 1
ATOM 1665 C C . PHE B 1 58 ? 10.562 4.312 20.016 1 90.25 58 PHE B C 1
ATOM 1667 O O . PHE B 1 58 ? 11.344 4.238 19.078 1 90.25 58 PHE B O 1
ATOM 1674 N N . ALA B 1 59 ? 9.305 4.039 20.016 1 93.5 59 ALA B N 1
ATOM 1675 C CA . ALA B 1 59 ? 8.656 3.744 18.75 1 93.5 59 ALA B CA 1
ATOM 1676 C C . ALA B 1 59 ? 8.742 4.938 17.797 1 93.5 59 ALA B C 1
ATOM 1678 O O . ALA B 1 59 ? 8.695 6.09 18.234 1 93.5 59 ALA B O 1
ATOM 1679 N N . ARG B 1 60 ? 8.922 4.641 16.547 1 96 60 ARG B N 1
ATOM 1680 C CA . ARG B 1 60 ? 8.922 5.648 15.484 1 96 60 ARG B CA 1
ATOM 1681 C C . ARG B 1 60 ? 7.719 5.465 14.555 1 96 60 ARG B C 1
ATOM 1683 O O . ARG B 1 60 ? 6.957 4.508 14.703 1 96 60 ARG B O 1
ATOM 1690 N N . THR B 1 61 ? 7.562 6.43 13.719 1 96.75 61 THR B N 1
ATOM 1691 C CA . THR B 1 61 ? 6.441 6.34 12.789 1 96.75 61 THR B CA 1
ATOM 1692 C C . THR B 1 61 ? 6.91 5.832 11.43 1 96.75 61 THR B C 1
ATOM 1694 O O . THR B 1 61 ? 7.93 6.285 10.906 1 96.75 61 THR B O 1
ATOM 1697 N N . ASN B 1 62 ? 6.242 4.863 11 1 97.75 62 ASN B N 1
ATOM 1698 C CA . ASN B 1 62 ? 6.418 4.305 9.664 1 97.75 62 ASN B CA 1
ATOM 1699 C C . ASN B 1 62 ? 5.48 4.957 8.648 1 97.75 62 ASN B C 1
ATOM 1701 O O . ASN B 1 62 ? 4.309 5.203 8.953 1 97.75 62 ASN B O 1
ATOM 1705 N N . ILE B 1 63 ? 6 5.281 7.488 1 98.69 63 ILE B N 1
ATOM 1706 C CA . ILE B 1 63 ? 5.164 5.57 6.328 1 98.69 63 ILE B CA 1
ATOM 1707 C C . ILE B 1 63 ? 5.508 4.617 5.191 1 98.69 63 ILE B C 1
ATOM 1709 O O . ILE B 1 63 ? 6.684 4.441 4.852 1 98.69 63 ILE B O 1
ATOM 1713 N N . SER B 1 64 ? 4.59 3.943 4.664 1 98.88 64 SER B N 1
ATOM 1714 C CA . SER B 1 64 ? 4.734 3.064 3.508 1 98.88 64 SER B CA 1
ATOM 1715 C C . SER B 1 64 ? 3.807 3.488 2.373 1 98.88 64 SER B C 1
ATOM 1717 O O . SER B 1 64 ? 2.68 3.924 2.615 1 98.88 64 SER B O 1
ATOM 1719 N N . ILE B 1 65 ? 4.254 3.389 1.159 1 98.94 65 ILE B N 1
ATOM 1720 C CA . ILE B 1 65 ? 3.471 3.791 -0.003 1 98.94 65 ILE B CA 1
ATOM 1721 C C . ILE B 1 65 ? 3.443 2.654 -1.023 1 98.94 65 ILE B C 1
ATOM 1723 O O . ILE B 1 65 ? 4.469 2.02 -1.283 1 98.94 65 ILE B O 1
ATOM 1727 N N . LEU B 1 66 ? 2.322 2.377 -1.561 1 98.94 66 LEU B N 1
ATOM 1728 C CA . LEU B 1 66 ? 2.102 1.555 -2.746 1 98.94 66 LEU B CA 1
ATOM 1729 C C . LEU B 1 66 ? 1.492 2.381 -3.873 1 98.94 66 LEU B C 1
ATOM 1731 O O . LEU B 1 66 ? 0.586 3.184 -3.641 1 98.94 66 LEU B O 1
ATOM 1735 N N . ALA B 1 67 ? 2.023 2.254 -5.047 1 98.94 67 ALA B N 1
ATOM 1736 C CA . ALA B 1 67 ? 1.496 2.949 -6.219 1 98.94 67 ALA B CA 1
ATOM 1737 C C . ALA B 1 67 ? 1.431 2.02 -7.426 1 98.94 67 ALA B C 1
ATOM 1739 O O . ALA B 1 67 ? 2.346 1.225 -7.656 1 98.94 67 ALA B O 1
ATOM 1740 N N . VAL B 1 68 ? 0.342 2.137 -8.203 1 98.75 68 VAL B N 1
ATOM 1741 C CA . VAL B 1 68 ? 0.141 1.203 -9.305 1 98.75 68 VAL B CA 1
ATOM 1742 C C . VAL B 1 68 ? -0.274 1.967 -10.562 1 98.75 68 VAL B C 1
ATOM 1744 O O . VAL B 1 68 ? -0.824 3.066 -10.477 1 98.75 68 VAL B O 1
ATOM 1747 N N . HIS B 1 69 ? 0.103 1.35 -11.734 1 98.38 69 HIS B N 1
ATOM 1748 C CA . HIS B 1 69 ? -0.244 1.823 -13.07 1 98.38 69 HIS B CA 1
ATOM 1749 C C . HIS B 1 69 ? 0.286 3.232 -13.312 1 98.38 69 HIS B C 1
ATOM 1751 O O . HIS B 1 69 ? -0.399 4.066 -13.914 1 98.38 69 HIS B O 1
ATOM 1757 N N . LEU B 1 70 ? 1.44 3.439 -12.766 1 98.62 70 LEU B N 1
ATOM 1758 C CA . LEU B 1 70 ? 2.131 4.699 -13.016 1 98.62 70 LEU B CA 1
ATOM 1759 C C . LEU B 1 70 ? 2.715 4.73 -14.422 1 98.62 70 LEU B C 1
ATOM 1761 O O . LEU B 1 70 ? 3.107 3.691 -14.961 1 98.62 70 LEU B O 1
ATOM 1765 N N . PRO B 1 71 ? 2.744 5.949 -14.984 1 97.62 71 PRO B N 1
ATOM 1766 C CA . PRO B 1 71 ? 3.455 6.023 -16.266 1 97.62 71 PRO B CA 1
ATOM 1767 C C . PRO B 1 71 ? 4.938 5.676 -16.141 1 97.62 71 PRO B C 1
ATOM 1769 O O . PRO B 1 71 ? 5.504 5.77 -15.047 1 97.62 71 PRO B O 1
ATOM 1772 N N . ASN B 1 72 ? 5.496 5.258 -17.266 1 97.31 72 ASN B N 1
ATOM 1773 C CA . ASN B 1 72 ? 6.938 5.016 -17.266 1 97.31 72 ASN B CA 1
ATOM 1774 C C . ASN B 1 72 ? 7.719 6.281 -16.922 1 97.31 72 ASN B C 1
ATOM 1776 O O . ASN B 1 72 ? 7.535 7.32 -17.562 1 97.31 72 ASN B O 1
ATOM 1780 N N . PRO B 1 73 ? 8.602 6.195 -15.961 1 98.44 73 PRO B N 1
ATOM 1781 C CA . PRO B 1 73 ? 9.32 7.402 -15.547 1 98.44 73 PRO B CA 1
ATOM 1782 C C . PRO B 1 73 ? 10.047 8.078 -16.703 1 98.44 73 PRO B C 1
ATOM 1784 O O . PRO B 1 73 ? 10.109 9.305 -16.766 1 98.44 73 PRO B O 1
ATOM 1787 N N . SER B 1 74 ? 10.531 7.277 -17.609 1 97.75 74 SER B N 1
ATOM 1788 C CA . SER B 1 74 ? 11.344 7.828 -18.688 1 97.75 74 SER B CA 1
ATOM 1789 C C . SER B 1 74 ? 10.5 8.688 -19.625 1 97.75 74 SER B C 1
ATOM 1791 O O . SER B 1 74 ? 11.047 9.453 -20.422 1 97.75 74 SER B O 1
ATOM 1793 N N . SER B 1 75 ? 9.195 8.586 -19.594 1 97.19 75 SER B N 1
ATOM 1794 C CA . SER B 1 75 ? 8.32 9.383 -20.438 1 97.19 75 SER B CA 1
ATOM 1795 C C . SER B 1 75 ? 8.312 10.844 -20 1 97.19 75 SER B C 1
ATOM 1797 O O . SER B 1 75 ? 7.828 11.711 -20.734 1 97.19 75 SER B O 1
ATOM 1799 N N . PHE B 1 76 ? 8.953 11.203 -18.891 1 97.88 76 PHE B N 1
ATOM 1800 C CA . PHE B 1 76 ? 8.961 12.562 -18.359 1 97.88 76 PHE B CA 1
ATOM 1801 C C . PHE B 1 76 ? 10.352 13.172 -18.438 1 97.88 76 PHE B C 1
ATOM 1803 O O . PHE B 1 76 ? 10.602 14.242 -17.875 1 97.88 76 PHE B O 1
ATOM 1810 N N . GLY B 1 77 ? 11.25 12.492 -19.062 1 97.62 77 GLY B N 1
ATOM 1811 C CA . GLY B 1 77 ? 12.625 12.969 -19.156 1 97.62 77 GLY B CA 1
ATOM 1812 C C . GLY B 1 77 ? 13.625 12.008 -18.562 1 97.62 77 GLY B C 1
ATOM 1813 O O . GLY B 1 77 ? 13.5 10.789 -18.719 1 97.62 77 GLY B O 1
ATOM 1814 N N . ASN B 1 78 ? 14.672 12.57 -17.922 1 97.88 78 ASN B N 1
ATOM 1815 C CA . ASN B 1 78 ? 15.773 11.766 -17.406 1 97.88 78 ASN B CA 1
ATOM 1816 C C . ASN B 1 78 ? 15.453 11.203 -16.031 1 97.88 78 ASN B C 1
ATOM 1818 O O . ASN B 1 78 ? 16.203 11.414 -15.078 1 97.88 78 ASN B O 1
ATOM 1822 N N . TYR B 1 79 ? 14.344 10.562 -15.945 1 98.81 79 TYR B N 1
ATOM 1823 C CA . TYR B 1 79 ? 13.961 9.859 -14.727 1 98.81 79 TYR B CA 1
ATOM 1824 C C . TYR B 1 79 ? 13.891 8.352 -14.961 1 98.81 79 TYR B C 1
ATOM 1826 O O . TYR B 1 79 ? 13.539 7.906 -16.047 1 98.81 79 TYR B O 1
ATOM 1834 N N . ASP B 1 80 ? 14.203 7.578 -13.945 1 98.56 80 ASP B N 1
ATOM 1835 C CA . ASP B 1 80 ? 14.188 6.129 -14.109 1 98.56 80 ASP B CA 1
ATOM 1836 C C . ASP B 1 80 ? 13.43 5.449 -12.969 1 98.56 80 ASP B C 1
ATOM 1838 O O . ASP B 1 80 ? 13.367 4.219 -12.906 1 98.56 80 ASP B O 1
ATOM 1842 N N . GLY B 1 81 ? 12.898 6.301 -12.07 1 98.56 81 GLY B N 1
ATOM 1843 C CA . GLY B 1 81 ? 12.18 5.688 -10.961 1 98.56 81 GLY B CA 1
ATOM 1844 C C . GLY B 1 81 ? 11.258 6.656 -10.242 1 98.56 81 GLY B C 1
ATOM 1845 O O . GLY B 1 81 ? 11.016 7.766 -10.727 1 98.56 81 GLY B O 1
ATOM 1846 N N . TYR B 1 82 ? 10.734 6.148 -9.188 1 98.88 82 TYR B N 1
ATOM 1847 C CA . TYR B 1 82 ? 9.844 6.914 -8.328 1 98.88 82 TYR B CA 1
ATOM 1848 C C . TYR B 1 82 ? 10.336 6.906 -6.887 1 98.88 82 TYR B C 1
ATOM 1850 O O . TYR B 1 82 ? 10.984 5.953 -6.453 1 98.88 82 TYR B O 1
ATOM 1858 N N . GLU B 1 83 ? 10.016 7.93 -6.184 1 98.88 83 GLU B N 1
ATOM 1859 C CA . GLU B 1 83 ? 10.266 8.031 -4.75 1 98.88 83 GLU B CA 1
ATOM 1860 C C . GLU B 1 83 ? 9.031 8.539 -4.008 1 98.88 83 GLU B C 1
ATOM 1862 O O . GLU B 1 83 ? 8.219 9.273 -4.57 1 98.88 83 GLU B O 1
ATOM 1867 N N . GLY B 1 84 ? 8.891 8.023 -2.771 1 98.94 84 GLY B N 1
ATOM 1868 C CA . GLY B 1 84 ? 7.961 8.672 -1.86 1 98.94 84 GLY B CA 1
ATOM 1869 C C . GLY B 1 84 ? 8.492 9.969 -1.277 1 98.94 84 GLY B C 1
ATOM 1870 O O . GLY B 1 84 ? 9.672 10.07 -0.951 1 98.94 84 GLY B O 1
ATOM 1871 N N . PHE B 1 85 ? 7.672 10.867 -1.206 1 98.81 85 PHE B N 1
ATOM 1872 C CA . PHE B 1 85 ? 7.977 12.164 -0.606 1 98.81 85 PHE B CA 1
ATOM 1873 C C . PHE B 1 85 ? 6.875 12.586 0.357 1 98.81 85 PHE B C 1
ATOM 1875 O O . PHE B 1 85 ? 5.734 12.812 -0.056 1 98.81 85 PHE B O 1
ATOM 1882 N N . SER B 1 86 ? 7.195 12.594 1.577 1 98.56 86 SER B N 1
ATOM 1883 C CA . SER B 1 86 ? 6.25 13.031 2.594 1 98.56 86 SER B CA 1
ATOM 1884 C C . SER B 1 86 ? 6.742 14.297 3.299 1 98.56 86 SER B C 1
ATOM 1886 O O . SER B 1 86 ? 7.945 14.445 3.537 1 98.56 86 SER B O 1
ATOM 1888 N N . SER B 1 87 ? 5.727 15.125 3.66 1 98.44 87 SER B N 1
ATOM 1889 C CA . SER B 1 87 ? 6.191 16.359 4.285 1 98.44 87 SER B CA 1
ATOM 1890 C C . SER B 1 87 ? 5.129 16.953 5.211 1 98.44 87 SER B C 1
ATOM 1892 O O . SER B 1 87 ? 3.932 16.734 5 1 98.44 87 SER B O 1
ATOM 1894 N N . ILE B 1 88 ? 5.543 17.5 6.184 1 97.31 88 ILE B N 1
ATOM 1895 C CA . ILE B 1 88 ? 4.781 18.453 6.977 1 97.31 88 ILE B CA 1
ATOM 1896 C C . ILE B 1 88 ? 5.156 19.875 6.562 1 97.31 88 ILE B C 1
ATOM 1898 O O . ILE B 1 88 ? 6.301 20.297 6.75 1 97.31 88 ILE B O 1
ATOM 1902 N N . PRO B 1 89 ? 4.203 20.594 6.016 1 96.06 89 PRO B N 1
ATOM 1903 C CA . PRO B 1 89 ? 4.535 21.891 5.406 1 96.06 89 PRO B CA 1
ATOM 1904 C C . PRO B 1 89 ? 5.301 22.797 6.355 1 96.06 89 PRO B C 1
ATOM 1906 O O . PRO B 1 89 ? 4.914 22.969 7.516 1 96.06 89 PRO B O 1
ATOM 1909 N N . ASN B 1 90 ? 6.32 23.391 5.836 1 94.62 90 ASN B N 1
ATOM 1910 C CA . ASN B 1 90 ? 7.145 24.391 6.52 1 94.62 90 ASN B CA 1
ATOM 1911 C C . ASN B 1 90 ? 7.844 23.797 7.738 1 94.62 90 ASN B C 1
ATOM 1913 O O . ASN B 1 90 ? 8.258 24.531 8.641 1 94.62 90 ASN B O 1
ATOM 1917 N N . GLU B 1 91 ? 7.977 22.516 7.863 1 95.94 91 GLU B N 1
ATOM 1918 C CA . GLU B 1 91 ? 8.594 21.906 9.031 1 95.94 91 GLU B CA 1
ATOM 1919 C C . GLU B 1 91 ? 9.648 20.875 8.625 1 95.94 91 GLU B C 1
ATOM 1921 O O . GLU B 1 91 ? 10.828 21.047 8.93 1 95.94 91 GLU B O 1
ATOM 1926 N N . ILE B 1 92 ? 9.305 19.828 7.914 1 97.69 92 ILE B N 1
ATOM 1927 C CA . ILE B 1 92 ? 10.234 18.734 7.625 1 97.69 92 ILE B CA 1
ATOM 1928 C C . ILE B 1 92 ? 9.711 17.906 6.453 1 97.69 92 ILE B C 1
ATOM 1930 O O . ILE B 1 92 ? 8.516 17.922 6.164 1 97.69 92 ILE B O 1
ATOM 1934 N N . SER B 1 93 ? 10.539 17.234 5.684 1 98.12 93 SER B N 1
ATOM 1935 C CA . SER B 1 93 ? 10.172 16.312 4.617 1 98.12 93 SER B CA 1
ATOM 1936 C C . SER B 1 93 ? 11.031 15.047 4.66 1 98.12 93 SER B C 1
ATOM 1938 O O . SER B 1 93 ? 12.141 15.062 5.195 1 98.12 93 SER B O 1
ATOM 1940 N N . TRP B 1 94 ? 10.57 13.961 4.16 1 98.31 94 TRP B N 1
ATOM 1941 C CA . TRP B 1 94 ? 11.258 12.68 4.027 1 98.31 94 TRP B CA 1
ATOM 1942 C C . TRP B 1 94 ? 11.164 12.156 2.598 1 98.31 94 TRP B C 1
ATOM 1944 O O . TRP B 1 94 ? 10.125 12.289 1.945 1 98.31 94 TRP B O 1
ATOM 1954 N N . ARG B 1 95 ? 12.188 11.625 2.176 1 98.06 95 ARG B N 1
ATOM 1955 C CA . ARG B 1 95 ? 12.289 11.016 0.852 1 98.06 95 ARG B CA 1
ATOM 1956 C C . ARG B 1 95 ? 12.758 9.57 0.948 1 98.06 95 ARG B C 1
ATOM 1958 O O . ARG B 1 95 ? 13.641 9.25 1.751 1 98.06 95 ARG B O 1
ATOM 1965 N N . PHE B 1 96 ? 12.188 8.703 0.2 1 98.12 96 PHE B N 1
ATOM 1966 C CA . PHE B 1 96 ? 12.602 7.305 0.212 1 98.12 96 PHE B CA 1
ATOM 1967 C C . PHE B 1 96 ? 12.266 6.629 -1.115 1 98.12 96 PHE B C 1
ATOM 1969 O O . PHE B 1 96 ? 11.305 7.012 -1.787 1 98.12 96 PHE B O 1
ATOM 1976 N N . LYS B 1 97 ? 12.992 5.645 -1.446 1 98.25 97 LYS B N 1
ATOM 1977 C CA . LYS B 1 97 ? 12.852 4.977 -2.736 1 98.25 97 LYS B CA 1
ATOM 1978 C C . LYS B 1 97 ? 11.617 4.086 -2.77 1 98.25 97 LYS B C 1
ATOM 1980 O O . LYS B 1 97 ? 11.297 3.416 -1.784 1 98.25 97 LYS B O 1
ATOM 1985 N N . LEU B 1 98 ? 10.938 4.145 -3.871 1 98.88 98 LEU B N 1
ATOM 1986 C CA . LEU B 1 98 ? 9.992 3.088 -4.203 1 98.88 98 LEU B CA 1
ATOM 1987 C C . LEU B 1 98 ? 10.609 2.086 -5.172 1 98.88 98 LEU B C 1
ATOM 1989 O O . LEU B 1 98 ? 11.273 2.479 -6.137 1 98.88 98 LEU B O 1
ATOM 1993 N N . TYR B 1 99 ? 10.398 0.875 -4.914 1 98.56 99 TYR B N 1
ATOM 1994 C CA . TYR B 1 99 ? 10.969 -0.192 -5.73 1 98.56 99 TYR B CA 1
ATOM 1995 C C . TYR B 1 99 ? 9.898 -0.825 -6.617 1 98.56 99 TYR B C 1
ATOM 1997 O O . TYR B 1 99 ? 8.789 -1.102 -6.156 1 98.56 99 TYR B O 1
ATOM 2005 N N . PRO B 1 100 ? 10.234 -1.041 -7.879 1 98.19 100 PRO B N 1
ATOM 2006 C CA . PRO B 1 100 ? 9.297 -1.757 -8.742 1 98.19 100 PRO B CA 1
ATOM 2007 C C . PRO B 1 100 ? 9.266 -3.258 -8.469 1 98.19 100 PRO B C 1
ATOM 2009 O O . PRO B 1 100 ? 10.32 -3.877 -8.281 1 98.19 100 PRO B O 1
ATOM 2012 N N . THR B 1 101 ? 8.078 -3.779 -8.406 1 97.69 101 THR B N 1
ATOM 2013 C CA . THR B 1 101 ? 7.953 -5.227 -8.266 1 97.69 101 THR B CA 1
ATOM 2014 C C . THR B 1 101 ? 8.234 -5.922 -9.594 1 97.69 101 THR B C 1
ATOM 2016 O O . THR B 1 101 ? 8.266 -5.277 -10.648 1 97.69 101 THR B O 1
ATOM 2019 N N . ALA B 1 102 ? 8.367 -7.246 -9.555 1 95.19 102 ALA B N 1
ATOM 2020 C CA . ALA B 1 102 ? 8.789 -8.008 -10.727 1 95.19 102 ALA B CA 1
ATOM 2021 C C . ALA B 1 102 ? 7.582 -8.492 -11.531 1 95.19 102 ALA B C 1
ATOM 2023 O O . ALA B 1 102 ? 7.68 -9.445 -12.297 1 95.19 102 ALA B O 1
ATOM 2024 N N . GLU B 1 103 ? 6.445 -7.879 -11.367 1 93.19 103 GLU B N 1
ATOM 2025 C CA . GLU B 1 103 ? 5.289 -8.25 -12.172 1 93.19 103 GLU B CA 1
ATOM 2026 C C . GLU B 1 103 ? 5.598 -8.148 -13.664 1 93.19 103 GLU B C 1
ATOM 2028 O O . GLU B 1 103 ? 6.379 -7.289 -14.078 1 93.19 103 GLU B O 1
ATOM 2033 N N . GLU B 1 104 ? 5.016 -8.969 -14.461 1 85.25 104 GLU B N 1
ATOM 2034 C CA . GLU B 1 104 ? 5.336 -9.086 -15.883 1 85.25 104 GLU B CA 1
ATOM 2035 C C . GLU B 1 104 ? 4.84 -7.871 -16.656 1 85.25 104 GLU B C 1
ATOM 2037 O O . GLU B 1 104 ? 5.555 -7.344 -17.516 1 85.25 104 GLU B O 1
ATOM 2042 N N . ASP B 1 105 ? 3.688 -7.395 -16.547 1 85.88 105 ASP B N 1
ATOM 2043 C CA . ASP B 1 105 ? 3.098 -6.332 -17.359 1 85.88 105 ASP B CA 1
ATOM 2044 C C . ASP B 1 105 ? 3.6 -4.961 -16.906 1 85.88 105 ASP B C 1
ATOM 2046 O O . ASP B 1 105 ? 4.238 -4.246 -17.688 1 85.88 105 ASP B O 1
ATOM 2050 N N . SER B 1 106 ? 3.314 -4.57 -15.82 1 92.69 106 SER B N 1
ATOM 2051 C CA . SER B 1 106 ? 3.76 -3.326 -15.195 1 92.69 106 SER B CA 1
ATOM 2052 C C . SER B 1 106 ? 4 -3.51 -13.703 1 92.69 106 SER B C 1
ATOM 2054 O O . SER B 1 106 ? 3.334 -4.32 -13.055 1 92.69 106 SER B O 1
ATOM 2056 N N . PRO B 1 107 ? 4.938 -2.783 -13.281 1 97.94 107 PRO B N 1
ATOM 2057 C CA . PRO B 1 107 ? 5.266 -3.01 -11.867 1 97.94 107 PRO B CA 1
ATOM 2058 C C . PRO B 1 107 ? 4.316 -2.279 -10.922 1 97.94 107 PRO B C 1
ATOM 2060 O O . PRO B 1 107 ? 3.66 -1.313 -11.32 1 97.94 107 PRO B O 1
ATOM 2063 N N . THR B 1 108 ? 4.137 -2.789 -9.773 1 98.69 108 THR B N 1
ATOM 2064 C CA . THR B 1 108 ? 3.725 -2.062 -8.578 1 98.69 108 THR B CA 1
ATOM 2065 C C . THR B 1 108 ? 4.93 -1.423 -7.895 1 98.69 108 THR B C 1
ATOM 2067 O O . THR B 1 108 ? 5.98 -2.053 -7.762 1 98.69 108 THR B O 1
ATOM 2070 N N . TRP B 1 109 ? 4.84 -0.173 -7.566 1 98.94 109 TRP B N 1
ATOM 2071 C CA . TRP B 1 109 ? 5.914 0.517 -6.859 1 98.94 109 TRP B CA 1
ATOM 2072 C C . TRP B 1 109 ? 5.629 0.569 -5.359 1 98.94 109 TRP B C 1
ATOM 2074 O O . TRP B 1 109 ? 4.523 0.912 -4.941 1 98.94 109 TRP B O 1
ATOM 2084 N N . ALA B 1 110 ? 6.605 0.197 -4.559 1 98.94 110 ALA B N 1
ATOM 2085 C CA . ALA B 1 110 ? 6.395 0.181 -3.113 1 98.94 110 ALA B CA 1
ATOM 2086 C C . ALA B 1 110 ? 7.684 0.516 -2.367 1 98.94 110 ALA B C 1
ATOM 2088 O O . ALA B 1 110 ? 8.781 0.203 -2.838 1 98.94 110 ALA B O 1
ATOM 2089 N N . GLY B 1 111 ? 7.535 1.11 -1.236 1 98.75 111 GLY B N 1
ATOM 2090 C CA . GLY B 1 111 ? 8.633 1.449 -0.342 1 98.75 111 GLY B CA 1
ATOM 2091 C C . GLY B 1 111 ? 8.164 2.049 0.972 1 98.75 111 GLY B C 1
ATOM 2092 O O . GLY B 1 111 ? 6.965 2.244 1.181 1 98.75 111 GLY B O 1
ATOM 2093 N N . ARG B 1 112 ? 9.117 2.287 1.832 1 98.56 112 ARG B N 1
ATOM 2094 C CA . ARG B 1 112 ? 8.719 2.787 3.143 1 98.56 112 ARG B CA 1
ATOM 2095 C C . ARG B 1 112 ? 9.859 3.553 3.809 1 98.56 112 ARG B C 1
ATOM 2097 O O . ARG B 1 112 ? 11.008 3.463 3.375 1 98.56 112 ARG B O 1
ATOM 2104 N N . PHE B 1 113 ? 9.609 4.305 4.746 1 98.12 113 PHE B N 1
ATOM 2105 C CA . PHE B 1 113 ? 10.508 5 5.66 1 98.12 113 PHE B CA 1
ATOM 2106 C C . PHE B 1 113 ? 10.07 4.812 7.105 1 98.12 113 PHE B C 1
ATOM 2108 O O . PHE B 1 113 ? 8.93 5.133 7.461 1 98.12 113 PHE B O 1
ATOM 2115 N N . ASP B 1 114 ? 10.977 4.398 8.039 1 97.5 114 ASP B N 1
ATOM 2116 C CA . ASP B 1 114 ? 10.562 3.887 9.344 1 97.5 114 ASP B CA 1
ATOM 2117 C C . ASP B 1 114 ? 10.984 4.828 10.469 1 97.5 114 ASP B C 1
ATOM 2119 O O . ASP B 1 114 ? 10.703 4.574 11.641 1 97.5 114 ASP B O 1
ATOM 2123 N N . LEU B 1 115 ? 11.562 5.906 10.125 1 96.12 115 LEU B N 1
ATOM 2124 C CA . LEU B 1 115 ? 12.336 6.555 11.188 1 96.12 115 LEU B CA 1
ATOM 2125 C C . LEU B 1 115 ? 11.727 7.906 11.547 1 96.12 115 LEU B C 1
ATOM 2127 O O . LEU B 1 115 ? 12.406 8.766 12.109 1 96.12 115 LEU B O 1
ATOM 2131 N N . ILE B 1 116 ? 10.555 8.141 11.234 1 96.56 116 ILE B N 1
ATOM 2132 C CA . ILE B 1 116 ? 9.945 9.438 11.477 1 96.56 116 ILE B CA 1
ATOM 2133 C C . ILE B 1 116 ? 9.703 9.633 12.969 1 96.56 116 ILE B C 1
ATOM 2135 O O . ILE B 1 116 ? 9.156 8.75 13.633 1 96.56 116 ILE B O 1
ATOM 2139 N N . THR B 1 117 ? 10.031 10.789 13.477 1 94.94 117 THR B N 1
ATOM 2140 C CA . THR B 1 117 ? 9.828 11.109 14.883 1 94.94 117 THR B CA 1
ATOM 2141 C C . THR B 1 117 ? 8.75 12.18 15.047 1 94.94 117 THR B C 1
ATOM 2143 O O . THR B 1 117 ? 8.203 12.352 16.141 1 94.94 117 THR B O 1
ATOM 2146 N N . ALA B 1 118 ? 8.469 12.891 14.039 1 94.31 118 ALA B N 1
ATOM 2147 C CA . ALA B 1 118 ? 7.535 14.016 14.094 1 94.31 118 ALA B CA 1
ATOM 2148 C C . ALA B 1 118 ? 6.098 13.523 14.234 1 94.31 118 ALA B C 1
ATOM 2150 O O . ALA B 1 118 ? 5.766 12.414 13.805 1 94.31 118 ALA B O 1
ATOM 2151 N N . GLU B 1 119 ? 5.293 14.344 14.844 1 92.94 119 GLU B N 1
ATOM 2152 C CA . GLU B 1 119 ? 3.857 14.086 14.859 1 92.94 119 GLU B CA 1
ATOM 2153 C C . GLU B 1 119 ? 3.25 14.227 13.469 1 92.94 119 GLU B C 1
ATOM 2155 O O . GLU B 1 119 ? 3.604 15.148 12.727 1 92.94 119 GLU B O 1
ATOM 2160 N N . MET B 1 120 ? 2.387 13.336 13.188 1 94.69 120 MET B N 1
ATOM 2161 C CA . MET B 1 120 ? 1.821 13.289 11.844 1 94.69 120 MET B CA 1
ATOM 2162 C C . MET B 1 120 ? 0.579 14.164 11.742 1 94.69 120 MET B C 1
ATOM 2164 O O . MET B 1 120 ? -0.546 13.664 11.781 1 94.69 120 MET B O 1
ATOM 2168 N N . ARG B 1 121 ? 0.831 15.383 11.555 1 93.69 121 ARG B N 1
ATOM 2169 C CA . ARG B 1 121 ? -0.228 16.359 11.344 1 93.69 121 ARG B CA 1
ATOM 2170 C C . ARG B 1 121 ? -0.041 17.094 10.023 1 93.69 121 ARG B C 1
ATOM 2172 O O . ARG B 1 121 ? 1.063 17.547 9.711 1 93.69 121 ARG B O 1
ATOM 2179 N N . ASN B 1 122 ? -1.142 17.234 9.305 1 94.94 122 ASN B N 1
ATOM 2180 C CA . ASN B 1 122 ? -1.135 17.906 8.008 1 94.94 122 ASN B CA 1
ATOM 2181 C C . ASN B 1 122 ? -0.016 17.375 7.113 1 94.94 122 ASN B C 1
ATOM 2183 O O . ASN B 1 122 ? 0.794 18.156 6.609 1 94.94 122 ASN B O 1
ATOM 2187 N N . VAL B 1 123 ? -0.035 16.156 6.926 1 97.44 123 VAL B N 1
ATOM 2188 C CA . VAL B 1 123 ? 1.035 15.484 6.188 1 97.44 123 VAL B CA 1
ATOM 2189 C C . VAL B 1 123 ? 0.667 15.398 4.707 1 97.44 123 VAL B C 1
ATOM 2191 O O . VAL B 1 123 ? -0.435 14.969 4.359 1 97.44 123 VAL B O 1
ATOM 2194 N N . ASN B 1 124 ? 1.565 15.914 3.904 1 98.5 124 ASN B N 1
ATOM 2195 C CA . ASN B 1 124 ? 1.466 15.688 2.467 1 98.5 124 ASN B CA 1
ATOM 2196 C C . ASN B 1 124 ? 2.254 14.453 2.039 1 98.5 124 ASN B C 1
ATOM 2198 O O . ASN B 1 124 ? 3.41 14.281 2.43 1 98.5 124 ASN B O 1
ATOM 2202 N N . VAL B 1 125 ? 1.606 13.602 1.3 1 98.88 125 VAL B N 1
ATOM 2203 C CA . VAL B 1 125 ? 2.264 12.406 0.784 1 98.88 125 VAL B CA 1
ATOM 2204 C C . VAL B 1 125 ? 2.211 12.406 -0.742 1 98.88 125 VAL B C 1
ATOM 2206 O O . VAL B 1 125 ? 1.142 12.57 -1.333 1 98.88 125 VAL B O 1
ATOM 2209 N N . GLU B 1 126 ? 3.373 12.242 -1.354 1 98.94 126 GLU B N 1
ATOM 2210 C CA . GLU B 1 126 ? 3.469 12.281 -2.811 1 98.94 126 GLU B CA 1
ATOM 2211 C C . GLU B 1 126 ? 4.32 11.125 -3.336 1 98.94 126 GLU B C 1
ATOM 2213 O O . GLU B 1 126 ? 5.188 10.617 -2.627 1 98.94 126 GLU B O 1
ATOM 2218 N N . VAL B 1 127 ? 4.016 10.719 -4.496 1 99 127 VAL B N 1
ATOM 2219 C CA . VAL B 1 127 ? 4.91 9.914 -5.32 1 99 127 VAL B CA 1
ATOM 2220 C C . VAL B 1 127 ? 5.527 10.789 -6.41 1 99 127 VAL B C 1
ATOM 2222 O O . VAL B 1 127 ? 4.816 11.375 -7.223 1 99 127 VAL B O 1
ATOM 2225 N N . ARG B 1 128 ? 6.82 10.812 -6.402 1 98.94 128 ARG B N 1
ATOM 2226 C CA . ARG B 1 128 ? 7.512 11.695 -7.332 1 98.94 128 ARG B CA 1
ATOM 2227 C C . ARG B 1 128 ? 8.461 10.906 -8.227 1 98.94 128 ARG B C 1
ATOM 2229 O O . ARG B 1 128 ? 8.992 9.867 -7.824 1 98.94 128 ARG B O 1
ATOM 2236 N N . LEU B 1 129 ? 8.695 11.484 -9.406 1 98.94 129 LEU B N 1
ATOM 2237 C CA . LEU B 1 129 ? 9.727 10.961 -10.289 1 98.94 129 LEU B CA 1
ATOM 2238 C C . LEU B 1 129 ? 11.109 11.148 -9.672 1 98.94 129 LEU B C 1
ATOM 2240 O O . LEU B 1 129 ? 11.328 12.078 -8.891 1 98.94 129 LEU B O 1
ATOM 2244 N N . SER B 1 130 ? 11.977 10.219 -10.078 1 98.81 130 SER B N 1
ATOM 2245 C CA . SER B 1 130 ? 13.336 10.352 -9.57 1 98.81 130 SER B CA 1
ATOM 2246 C C . SER B 1 130 ? 14.352 9.773 -10.555 1 98.81 130 SER B C 1
ATOM 2248 O O . SER B 1 130 ? 14.008 8.922 -11.375 1 98.81 130 SER B O 1
ATOM 2250 N N . ASN B 1 131 ? 15.469 10.32 -10.547 1 98.75 131 ASN B N 1
ATOM 2251 C CA . ASN B 1 131 ? 16.641 9.766 -11.227 1 98.75 131 ASN B CA 1
ATOM 2252 C C . ASN B 1 131 ? 17.609 9.125 -10.234 1 98.75 131 ASN B C 1
ATOM 2254 O O . ASN B 1 131 ? 18.219 9.82 -9.422 1 98.75 131 ASN B O 1
ATOM 2258 N N . SER B 1 132 ? 17.734 7.859 -10.336 1 96.75 132 SER B N 1
ATOM 2259 C CA . SER B 1 132 ? 18.5 7.133 -9.336 1 96.75 132 SER B CA 1
ATOM 2260 C C . SER B 1 132 ? 19.984 7.414 -9.469 1 96.75 132 SER B C 1
ATOM 2262 O O . SER B 1 132 ? 20.75 7.266 -8.508 1 96.75 132 SER B O 1
ATOM 2264 N N . LYS B 1 133 ? 20.453 7.781 -10.633 1 97.06 133 LYS B N 1
ATOM 2265 C CA . LYS B 1 133 ? 21.859 8.07 -10.867 1 97.06 133 LYS B CA 1
ATOM 2266 C C . LYS B 1 133 ? 22.234 9.461 -10.359 1 97.06 133 LYS B C 1
ATOM 2268 O O . LYS B 1 133 ? 23.234 9.633 -9.672 1 97.06 133 LYS B O 1
ATOM 2273 N N . THR B 1 134 ? 21.438 10.414 -10.641 1 97.94 134 THR B N 1
ATOM 2274 C CA . THR B 1 134 ? 21.75 11.797 -10.281 1 97.94 134 THR B CA 1
ATOM 2275 C C . THR B 1 134 ? 21.094 12.172 -8.953 1 97.94 134 THR B C 1
ATOM 2277 O O . THR B 1 134 ? 21.422 13.195 -8.359 1 97.94 134 THR B O 1
ATOM 2280 N N . GLN B 1 135 ? 20.125 11.398 -8.516 1 97.12 135 GLN B N 1
ATOM 2281 C CA . GLN B 1 135 ? 19.375 11.617 -7.281 1 97.12 135 GLN B CA 1
ATOM 2282 C C . GLN B 1 135 ? 18.438 12.812 -7.406 1 97.12 135 GLN B C 1
ATOM 2284 O O . GLN B 1 135 ? 17.938 13.32 -6.406 1 97.12 135 GLN B O 1
ATOM 2289 N N . LYS B 1 136 ? 18.266 13.164 -8.68 1 98.06 136 LYS B N 1
ATOM 2290 C CA . LYS B 1 136 ? 17.344 14.273 -8.906 1 98.06 136 LYS B CA 1
ATOM 2291 C C . LYS B 1 136 ? 15.891 13.844 -8.664 1 98.06 136 LYS B C 1
ATOM 2293 O O . LYS B 1 136 ? 15.461 12.805 -9.156 1 98.06 136 LYS B O 1
ATOM 2298 N N . LEU B 1 137 ? 15.203 14.68 -7.852 1 98.62 137 LEU B N 1
ATOM 2299 C CA . LEU B 1 137 ? 13.781 14.461 -7.621 1 98.62 137 LEU B CA 1
ATOM 2300 C C . LEU B 1 137 ? 12.938 15.266 -8.609 1 98.62 137 LEU B C 1
ATOM 2302 O O . LEU B 1 137 ? 13.203 16.438 -8.844 1 98.62 137 LEU B O 1
ATOM 2306 N N . GLY B 1 138 ? 11.953 14.594 -9.227 1 98.69 138 GLY B N 1
ATOM 2307 C CA . GLY B 1 138 ? 11.086 15.234 -10.203 1 98.69 138 GLY B CA 1
ATOM 2308 C C . GLY B 1 138 ? 9.711 15.57 -9.664 1 98.69 138 GLY B C 1
ATOM 2309 O O . GLY B 1 138 ? 9.5 15.586 -8.453 1 98.69 138 GLY B O 1
ATOM 2310 N N . PRO B 1 139 ? 8.781 15.992 -10.57 1 98.5 139 PRO B N 1
ATOM 2311 C CA . PRO B 1 139 ? 7.434 16.375 -10.156 1 98.5 139 PRO B CA 1
ATOM 2312 C C . PRO B 1 139 ? 6.641 15.219 -9.562 1 98.5 139 PRO B C 1
ATOM 2314 O O . PRO B 1 139 ? 6.965 14.055 -9.812 1 98.5 139 PRO B O 1
ATOM 2317 N N . ALA B 1 140 ? 5.605 15.633 -8.797 1 98.88 140 ALA B N 1
ATOM 2318 C CA . ALA B 1 140 ? 4.695 14.641 -8.227 1 98.88 140 ALA B CA 1
ATOM 2319 C C . ALA B 1 140 ? 3.797 14.039 -9.305 1 98.88 140 ALA B C 1
ATOM 2321 O O . ALA B 1 140 ? 3.311 14.758 -10.188 1 98.88 140 ALA B O 1
ATOM 2322 N N . ILE B 1 141 ? 3.619 12.727 -9.211 1 98.94 141 ILE B N 1
ATOM 2323 C CA . ILE B 1 141 ? 2.691 12.023 -10.086 1 98.94 141 ILE B CA 1
ATOM 2324 C C . ILE B 1 141 ? 1.409 11.695 -9.328 1 98.94 141 ILE B C 1
ATOM 2326 O O . ILE B 1 141 ? 0.32 11.688 -9.906 1 98.94 141 ILE B O 1
ATOM 2330 N N . LEU B 1 142 ? 1.55 11.398 -8.039 1 98.94 142 LEU B N 1
ATOM 2331 C CA . LEU B 1 142 ? 0.441 11.172 -7.117 1 98.94 142 LEU B CA 1
ATOM 2332 C C . LEU B 1 142 ? 0.568 12.062 -5.887 1 98.94 142 LEU B C 1
ATOM 2334 O O . LEU B 1 142 ? 1.679 12.406 -5.477 1 98.94 142 LEU B O 1
ATOM 2338 N N . ARG B 1 143 ? -0.608 12.297 -5.301 1 98.81 143 ARG B N 1
ATOM 2339 C CA . ARG B 1 143 ? -0.573 13.086 -4.074 1 98.81 143 ARG B CA 1
ATOM 2340 C C . ARG B 1 143 ? -1.776 12.781 -3.189 1 98.81 143 ARG B C 1
ATOM 2342 O O . ARG B 1 143 ? -2.836 12.391 -3.688 1 98.81 143 ARG B O 1
ATOM 2349 N N . GLY B 1 144 ? -1.609 12.914 -1.954 1 98.5 144 GLY B N 1
ATOM 2350 C CA . GLY B 1 144 ? -2.635 12.859 -0.926 1 98.5 144 GLY B CA 1
ATOM 2351 C C . GLY B 1 144 ? -2.275 13.648 0.319 1 98.5 144 GLY B C 1
ATOM 2352 O O . GLY B 1 144 ? -1.114 14.016 0.513 1 98.5 144 GLY B O 1
ATOM 2353 N N . ASN B 1 145 ? -3.262 13.945 1.048 1 97.31 145 ASN B N 1
ATOM 2354 C CA . ASN B 1 145 ? -3.057 14.695 2.283 1 97.31 145 ASN B CA 1
ATOM 2355 C C . ASN B 1 145 ? -3.766 14.031 3.463 1 97.31 145 ASN B C 1
ATOM 2357 O O . ASN B 1 145 ? -4.898 13.562 3.328 1 97.31 145 ASN B O 1
ATOM 2361 N N . LEU B 1 146 ? -3.068 14.055 4.516 1 95.81 146 LEU B N 1
ATOM 2362 C CA . LEU B 1 146 ? -3.635 13.547 5.762 1 95.81 146 LEU B CA 1
ATOM 2363 C C . LEU B 1 146 ? -3.635 14.617 6.84 1 95.81 146 LEU B C 1
ATOM 2365 O O . LEU B 1 146 ? -2.574 15.102 7.242 1 95.81 146 LEU B O 1
ATOM 2369 N N . LYS B 1 147 ? -4.785 14.977 7.363 1 93.88 147 LYS B N 1
ATOM 2370 C CA . LYS B 1 147 ? -4.906 16.047 8.336 1 93.88 147 LYS B CA 1
ATOM 2371 C C . LYS B 1 147 ? -4.23 15.68 9.656 1 93.88 147 LYS B C 1
ATOM 2373 O O . LYS B 1 147 ? -3.498 16.484 10.234 1 93.88 147 LYS B O 1
ATOM 2378 N N . SER B 1 148 ? -4.543 14.492 10.086 1 93.44 148 SER B N 1
ATOM 2379 C CA . SER B 1 148 ? -3.91 14.031 11.32 1 93.44 148 SER B CA 1
ATOM 2380 C C . SER B 1 148 ? -3.912 12.508 11.406 1 93.44 148 SER B C 1
ATOM 2382 O O . SER B 1 148 ? -4.812 11.852 10.875 1 93.44 148 SER B O 1
ATOM 2384 N N . CYS B 1 149 ? -2.949 12 11.922 1 94.12 149 CYS B N 1
ATOM 2385 C CA . CYS B 1 149 ? -2.801 10.586 12.258 1 94.12 149 CYS B CA 1
ATOM 2386 C C . CYS B 1 149 ? -2.082 10.422 13.594 1 94.12 149 CYS B C 1
ATOM 2388 O O . CYS B 1 149 ? -0.851 10.461 13.648 1 94.12 149 CYS B O 1
ATOM 2390 N N . GLU B 1 150 ? -2.885 10.289 14.664 1 87 150 GLU B N 1
ATOM 2391 C CA . GLU B 1 150 ? -2.303 10.352 16 1 87 150 GLU B CA 1
ATOM 2392 C C . GLU B 1 150 ? -2.48 9.031 16.75 1 87 150 GLU B C 1
ATOM 2394 O O . GLU B 1 150 ? -3.342 8.219 16.391 1 87 150 GLU B O 1
ATOM 2399 N N . GLU B 1 151 ? -1.533 8.789 17.656 1 77.44 151 GLU B N 1
ATOM 2400 C CA . GLU B 1 151 ? -1.645 7.613 18.516 1 77.44 151 GLU B CA 1
ATOM 2401 C C . GLU B 1 151 ? -2.721 7.812 19.578 1 77.44 151 GLU B C 1
ATOM 2403 O O . GLU B 1 151 ? -2.93 8.93 20.062 1 77.44 151 GLU B O 1
ATOM 2408 N N . ARG B 1 152 ? -3.92 7.184 19.531 1 57.47 152 ARG B N 1
ATOM 2409 C CA . ARG B 1 152 ? -4.859 7.414 20.625 1 57.47 152 ARG B CA 1
ATOM 2410 C C . ARG B 1 152 ? -4.273 6.961 21.953 1 57.47 152 ARG B C 1
ATOM 2412 O O . ARG B 1 152 ? -3.566 5.953 22.016 1 57.47 152 ARG B O 1
ATOM 2419 N N . GLU B 1 153 ? -3.971 7.918 22.922 1 49.06 153 GLU B N 1
ATOM 2420 C CA . GLU B 1 153 ? -3.703 7.555 24.312 1 49.06 153 GLU B CA 1
ATOM 2421 C C . GLU B 1 153 ? -4.766 6.598 24.844 1 49.06 153 GLU B C 1
ATOM 2423 O O . GLU B 1 153 ? -5.957 6.785 24.594 1 49.06 153 GLU B O 1
ATOM 2428 N N . GLU B 1 154 ? -4.488 5.211 24.938 1 41.75 154 GLU B N 1
ATOM 2429 C CA . GLU B 1 154 ? -5.422 4.539 25.828 1 41.75 154 GLU B CA 1
ATOM 2430 C C . GLU B 1 154 ? -5.562 5.297 27.156 1 41.75 154 GLU B C 1
ATOM 2432 O O . GLU B 1 154 ? -4.621 5.957 27.594 1 41.75 154 GLU B O 1
#

InterPro domains:
  IPR058968 SPbeta prophage-derived uncharacterized protein YoqH-like [PF26349] (25-150)

Nearest PDB structures (foldseek):
  6moh-assembly1_D  TM=4.687E-01  e=2.034E+00  Homo sapiens
  1eba-assembly1_B  TM=4.135E-01  e=1.826E+00  Homo sapiens
  5fuc-assembly2_C  TM=3.927E-01  e=2.808E+00  Homo sapiens
  6moh-assembly1_C  TM=4.819E-01  e=4.317E+00  Homo sapiens
  1n26-assembly1_A  TM=3.412E-01  e=2.521E+00  Homo sapiens

Organism: NCBI:txid1402861

Radius of gyration: 25.68 Å; Cα contacts (8 Å, |Δi|>4): 724; chains: 2; bounding box: 102×87×71 Å

Secondary structure (DSSP, 8-state):
----------------------PEESSEEEEEEESSTT-TT-EEEEEEEEE--STTSPPEEEEEEEEESPPPGGGGSS--EEEEEEEETTTEEEEEEEEE---SSSPEEEEEEEEE-S-EEEEEEEEEEE-TTT--EEEEEEEEEEEEEE----/----------------------PEESSEEEEEEESSTT-TT-EEEEEEEEE--STTSPPEEEEEEEEESPPPGGGGSS--EEEEEEEETTTEEEEEEEEE---SSSPEEEEEEEEE-S-EEEEEEEEEEE-TTT--EEEEEEEEEEEEEE----